Protein AF-A0A8N1S6A6-F1 (afdb_monomer_lite)

Organism: NCBI:txid144034

Structure (mmCIF, N/CA/C/O backbone):
data_AF-A0A8N1S6A6-F1
#
_entry.id   AF-A0A8N1S6A6-F1
#
loop_
_atom_site.group_PDB
_atom_site.id
_atom_site.type_symbol
_atom_site.label_atom_id
_atom_site.label_alt_id
_atom_site.label_comp_id
_atom_site.label_asym_id
_atom_site.label_entity_id
_atom_site.label_seq_id
_atom_site.pdbx_PDB_ins_code
_atom_site.Cartn_x
_atom_site.Cartn_y
_atom_site.Cartn_z
_atom_site.occupancy
_atom_site.B_iso_or_equiv
_atom_site.auth_seq_id
_atom_site.auth_comp_id
_atom_site.auth_asym_id
_atom_site.auth_atom_id
_atom_site.pdbx_PDB_model_num
ATOM 1 N N . MET A 1 1 ? 52.812 -64.805 -34.258 1.00 38.12 1 MET A N 1
ATOM 2 C CA . MET A 1 1 ? 54.182 -64.906 -33.714 1.00 38.12 1 MET A CA 1
ATOM 3 C C . MET A 1 1 ? 54.390 -63.683 -32.840 1.00 38.12 1 MET A C 1
ATOM 5 O O . MET A 1 1 ? 54.137 -62.600 -33.351 1.00 38.12 1 MET A O 1
ATOM 9 N N . GLN A 1 2 ? 54.804 -63.913 -31.588 1.00 38.38 2 GLN A N 1
ATOM 10 C CA . GLN A 1 2 ? 54.997 -62.985 -30.451 1.00 38.38 2 GLN A CA 1
ATOM 11 C C . GLN A 1 2 ? 53.692 -62.509 -29.768 1.00 38.38 2 GLN A C 1
ATOM 13 O O . GLN A 1 2 ? 52.876 -61.882 -30.432 1.00 38.38 2 GLN A O 1
ATOM 18 N N . GLU A 1 3 ? 53.304 -62.931 -28.544 1.00 35.25 3 GLU A N 1
ATOM 19 C CA . GLU A 1 3 ? 53.980 -62.963 -27.207 1.00 35.25 3 GLU A CA 1
ATOM 20 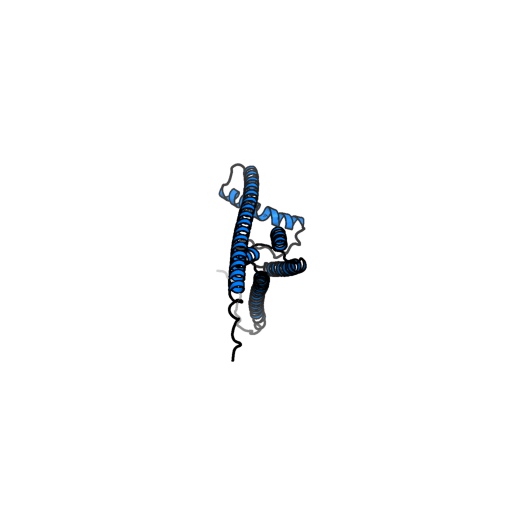C C . GLU A 1 3 ? 54.415 -61.553 -26.751 1.00 35.25 3 GLU A C 1
ATOM 22 O O . GLU A 1 3 ? 55.010 -60.848 -27.555 1.00 35.25 3 GLU A O 1
ATOM 27 N N . ILE A 1 4 ? 54.200 -61.024 -25.535 1.00 41.66 4 ILE A N 1
ATOM 28 C CA . ILE A 1 4 ? 53.821 -61.515 -24.190 1.00 41.66 4 ILE A CA 1
ATOM 29 C C . ILE A 1 4 ? 53.509 -60.263 -23.314 1.00 41.66 4 ILE A C 1
ATOM 31 O O . ILE A 1 4 ? 54.094 -59.207 -23.567 1.00 41.66 4 ILE A O 1
ATOM 35 N N . ASN A 1 5 ? 52.613 -60.396 -22.321 1.00 37.94 5 ASN A N 1
ATOM 36 C CA . ASN A 1 5 ? 52.621 -59.829 -20.943 1.00 37.94 5 ASN A CA 1
ATOM 37 C C . ASN A 1 5 ? 51.160 -59.811 -20.428 1.00 37.94 5 ASN A C 1
ATOM 39 O O . ASN A 1 5 ? 50.363 -59.012 -20.914 1.00 37.94 5 ASN A O 1
ATOM 43 N N . ASP A 1 6 ? 50.687 -60.811 -19.668 1.00 40.28 6 ASP A N 1
ATOM 44 C CA . ASP A 1 6 ? 50.863 -61.042 -18.206 1.00 40.28 6 ASP A CA 1
ATOM 45 C C . ASP A 1 6 ? 50.439 -59.801 -17.386 1.00 40.28 6 ASP A C 1
ATOM 47 O O . ASP A 1 6 ? 50.925 -58.707 -17.651 1.00 40.28 6 ASP A O 1
ATOM 51 N N . ILE A 1 7 ? 49.501 -59.829 -16.424 1.00 39.53 7 ILE A N 1
ATOM 52 C CA . ILE A 1 7 ? 49.442 -60.519 -15.108 1.00 39.53 7 ILE A CA 1
ATOM 53 C C . ILE A 1 7 ? 47.973 -60.311 -14.609 1.00 39.53 7 ILE A C 1
ATOM 55 O O . ILE A 1 7 ? 47.504 -59.178 -14.660 1.00 39.53 7 ILE A O 1
ATOM 59 N N . VAL A 1 8 ? 47.105 -61.317 -14.395 1.00 35.31 8 VAL A N 1
ATOM 60 C CA . VAL A 1 8 ? 46.957 -62.276 -13.264 1.00 35.31 8 VAL A CA 1
ATOM 61 C C . VAL A 1 8 ? 46.188 -61.727 -12.031 1.00 35.31 8 VAL A C 1
ATOM 63 O O . VAL A 1 8 ? 46.674 -60.823 -11.364 1.00 35.31 8 VAL A O 1
ATOM 66 N N . LEU A 1 9 ? 45.039 -62.393 -11.778 1.00 35.62 9 LEU A N 1
ATOM 67 C CA . LEU A 1 9 ? 44.282 -62.732 -10.539 1.00 35.62 9 LEU A CA 1
ATOM 68 C C . LEU A 1 9 ? 43.728 -61.603 -9.640 1.00 35.62 9 LEU A C 1
ATOM 70 O O . LEU A 1 9 ? 44.448 -60.694 -9.256 1.00 35.62 9 LEU A O 1
ATOM 74 N N . GLU A 1 10 ? 42.409 -61.512 -9.409 1.00 42.28 10 GLU A N 1
ATOM 75 C CA . GLU A 1 10 ? 41.558 -62.331 -8.503 1.00 42.28 10 GLU A CA 1
ATOM 76 C C . GLU A 1 10 ? 42.036 -62.324 -7.042 1.00 42.28 10 GLU A C 1
ATOM 78 O O . GLU A 1 10 ? 42.992 -63.014 -6.708 1.00 42.28 10 GLU A O 1
ATOM 83 N N . GLU A 1 11 ? 41.315 -61.604 -6.174 1.00 37.50 11 GLU A N 1
ATOM 84 C CA . GLU A 1 11 ? 41.061 -62.039 -4.796 1.00 37.50 11 GLU A CA 1
ATOM 85 C C . GLU A 1 11 ? 39.777 -61.386 -4.247 1.00 37.50 11 GLU A C 1
ATOM 87 O O . GLU A 1 11 ? 39.464 -60.226 -4.526 1.00 37.50 11 GLU A O 1
ATOM 92 N N . GLU A 1 12 ? 39.005 -62.222 -3.558 1.00 37.78 12 GLU A N 1
ATOM 93 C CA . GLU A 1 12 ? 37.651 -62.050 -3.031 1.00 37.78 12 GLU A CA 1
ATOM 94 C C . GLU A 1 12 ? 37.591 -61.245 -1.710 1.00 37.78 12 GLU A C 1
ATOM 96 O O . GLU A 1 12 ? 38.610 -60.791 -1.201 1.00 37.78 12 GLU A O 1
ATOM 101 N N . GLN A 1 13 ? 36.350 -61.066 -1.222 1.00 36.59 13 GLN A N 1
ATOM 102 C CA . GLN A 1 13 ? 35.832 -60.517 0.053 1.00 36.59 13 GLN A CA 1
ATOM 103 C C . GLN A 1 13 ? 36.808 -60.445 1.258 1.00 36.59 13 GLN A C 1
ATOM 105 O O . GLN A 1 13 ? 37.678 -61.284 1.418 1.00 36.59 13 GLN A O 1
ATOM 110 N N . GLU A 1 14 ? 36.694 -59.525 2.224 1.00 34.91 14 GLU A N 1
ATOM 111 C CA . GLU A 1 14 ? 35.557 -59.268 3.128 1.00 34.91 14 GLU A CA 1
ATOM 112 C C . GLU A 1 14 ? 36.011 -58.152 4.103 1.00 34.91 14 GLU A C 1
ATOM 114 O O . GLU A 1 14 ? 37.136 -58.225 4.584 1.00 34.91 14 GLU A O 1
ATOM 119 N N . ASP A 1 15 ? 35.191 -57.139 4.413 1.00 32.59 15 ASP A N 1
ATOM 120 C CA . ASP A 1 15 ? 35.062 -56.677 5.807 1.00 32.59 15 ASP A CA 1
ATOM 121 C C . ASP A 1 15 ? 33.855 -55.748 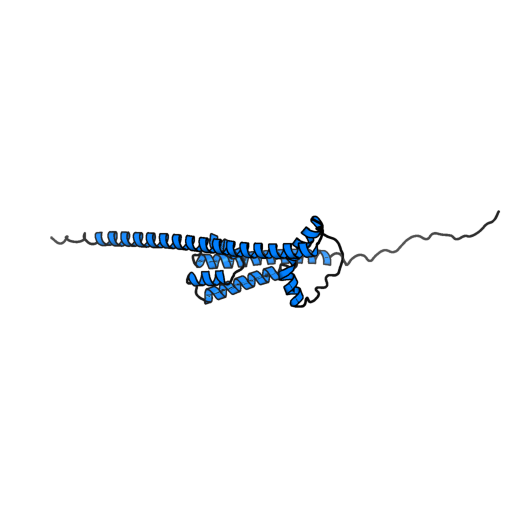6.001 1.00 32.59 15 ASP A C 1
ATOM 123 O O . ASP A 1 15 ? 33.568 -54.832 5.226 1.00 32.59 15 ASP A O 1
ATOM 127 N N . ILE A 1 16 ? 33.114 -56.085 7.047 1.00 40.97 16 ILE A N 1
ATOM 128 C CA . ILE A 1 16 ? 31.814 -55.580 7.480 1.00 40.97 16 ILE A CA 1
ATOM 129 C C . ILE A 1 16 ? 32.042 -54.559 8.610 1.00 40.97 16 ILE A C 1
ATOM 131 O O . ILE A 1 16 ? 33.020 -54.664 9.339 1.00 40.97 16 ILE A O 1
ATOM 135 N N . ASN A 1 17 ? 31.064 -53.664 8.806 1.00 36.91 17 ASN A N 1
ATOM 136 C CA . ASN A 1 17 ? 30.869 -52.731 9.931 1.00 36.91 17 ASN A CA 1
ATOM 137 C C . ASN A 1 17 ? 31.657 -51.414 9.930 1.00 36.91 17 ASN A C 1
ATOM 139 O O . ASN A 1 17 ? 32.819 -51.367 10.301 1.00 36.91 17 ASN A O 1
ATOM 143 N N . GLU A 1 18 ? 30.938 -50.323 9.638 1.00 36.56 18 GLU A N 1
ATOM 144 C CA . GLU A 1 18 ? 30.682 -49.206 10.572 1.00 36.56 18 GLU A CA 1
ATOM 145 C C . GLU A 1 18 ? 29.776 -48.176 9.858 1.00 36.56 18 GLU A C 1
ATOM 147 O O . GLU A 1 18 ? 30.214 -47.168 9.307 1.00 36.56 18 GLU A O 1
ATOM 152 N N . GLN A 1 19 ? 28.473 -48.468 9.803 1.00 41.41 19 GLN A N 1
ATOM 153 C CA . GLN A 1 19 ? 27.431 -47.514 9.409 1.00 41.41 19 GLN A CA 1
ATOM 154 C C . GLN A 1 19 ? 26.285 -47.603 10.412 1.00 41.41 19 GLN A C 1
ATOM 156 O O . GLN A 1 19 ? 25.274 -48.238 10.150 1.00 41.41 19 GLN A O 1
ATOM 161 N N . GLU A 1 20 ? 26.450 -46.970 11.565 1.00 40.59 20 GLU A N 1
ATOM 162 C CA . GLU A 1 20 ? 25.355 -46.681 12.492 1.00 40.59 20 GLU A CA 1
ATOM 163 C C . GLU A 1 20 ? 25.837 -45.572 13.431 1.00 40.59 20 GLU A C 1
ATOM 165 O O . GLU A 1 20 ? 26.442 -45.870 14.447 1.00 40.59 20 GLU A O 1
ATOM 170 N N . ASP A 1 21 ? 25.696 -44.300 13.015 1.00 42.03 21 ASP A N 1
ATOM 171 C CA . ASP A 1 21 ? 25.541 -43.150 13.941 1.00 42.03 21 ASP A CA 1
ATOM 172 C C . ASP A 1 21 ? 25.372 -41.778 13.240 1.00 42.03 21 ASP A C 1
ATOM 174 O O . ASP A 1 21 ? 25.934 -40.766 13.648 1.00 42.03 21 ASP A O 1
ATOM 178 N N . GLN A 1 22 ? 24.603 -41.686 12.144 1.00 40.59 22 GLN A N 1
ATOM 179 C CA . GLN A 1 22 ? 24.268 -40.368 11.548 1.00 40.59 22 GLN A CA 1
ATOM 180 C C . GLN A 1 22 ? 22.804 -40.206 11.107 1.00 40.59 22 GLN A C 1
ATOM 182 O O . GLN A 1 22 ? 22.464 -39.243 10.415 1.00 40.59 22 GLN A O 1
ATOM 187 N N . SER A 1 23 ? 21.910 -41.121 11.490 1.00 42.38 23 SER A N 1
ATOM 188 C CA . SER A 1 23 ? 20.499 -41.081 11.074 1.00 42.38 23 SER A CA 1
ATOM 189 C C . SER A 1 23 ? 19.520 -40.565 12.133 1.00 42.38 23 SER A C 1
ATOM 191 O O . SER A 1 23 ? 18.401 -40.219 11.762 1.00 42.38 23 SER A O 1
ATOM 193 N N . GLU A 1 24 ? 19.907 -40.435 13.407 1.00 43.00 24 GLU A N 1
ATOM 194 C CA . GLU A 1 24 ? 18.983 -39.956 14.455 1.00 43.00 24 GLU A CA 1
ATOM 195 C C . GLU A 1 24 ? 18.998 -38.429 14.679 1.00 43.00 24 GLU A C 1
ATOM 197 O O . GLU A 1 24 ? 17.984 -37.867 15.098 1.00 43.00 24 GLU A O 1
ATOM 202 N N . GLU A 1 25 ? 20.062 -37.705 14.307 1.00 41.78 25 GLU A N 1
ATOM 203 C CA . GLU A 1 25 ? 20.097 -36.236 14.467 1.00 41.78 25 GLU A CA 1
ATOM 204 C C . GLU A 1 25 ? 19.237 -35.483 13.435 1.00 41.78 25 GLU A C 1
ATOM 206 O O . GLU A 1 25 ? 18.663 -34.443 13.750 1.00 41.78 25 GLU A O 1
ATOM 211 N N . ARG A 1 26 ? 19.037 -36.022 12.222 1.00 43.66 26 ARG A N 1
ATOM 212 C CA . ARG A 1 26 ? 18.216 -35.349 11.190 1.00 43.66 26 ARG A CA 1
ATOM 213 C C . ARG A 1 26 ? 16.711 -35.385 11.466 1.00 43.66 26 ARG A C 1
ATOM 215 O O . ARG A 1 26 ? 15.993 -34.505 11.004 1.00 43.66 26 ARG A O 1
ATOM 222 N N . SER A 1 27 ? 16.221 -36.382 12.208 1.00 49.41 27 SER A N 1
ATOM 223 C CA . SER A 1 27 ? 14.783 -36.530 12.483 1.00 49.41 27 SER A CA 1
ATOM 224 C C . SER A 1 27 ? 14.297 -35.584 13.583 1.00 49.41 27 SER A C 1
ATOM 226 O O . SER A 1 27 ? 13.159 -35.120 13.547 1.00 49.41 27 SER A O 1
ATOM 228 N N . THR A 1 28 ? 15.155 -35.270 14.556 1.00 48.91 28 THR A N 1
ATOM 229 C CA . THR A 1 28 ? 14.787 -34.421 15.696 1.00 48.91 28 THR A CA 1
ATOM 230 C C . THR A 1 28 ? 14.837 -32.933 15.347 1.00 48.91 28 THR A C 1
ATOM 232 O O . THR A 1 28 ? 14.013 -32.165 15.839 1.00 48.91 28 THR A O 1
ATOM 235 N N . GLU A 1 29 ? 15.718 -32.503 14.439 1.00 52.75 29 GLU A N 1
ATOM 236 C CA . GLU A 1 29 ? 15.794 -31.107 13.980 1.00 52.75 29 GLU A CA 1
ATOM 237 C C . GLU A 1 29 ? 14.555 -30.664 13.189 1.00 52.75 29 GLU A C 1
ATOM 239 O O . GLU A 1 29 ? 14.057 -29.550 13.391 1.00 52.75 29 GLU A O 1
ATOM 244 N N . ASP A 1 30 ? 14.018 -31.536 12.333 1.00 50.34 30 ASP A N 1
ATOM 245 C CA . ASP A 1 30 ? 12.793 -31.270 11.574 1.00 50.34 30 ASP A CA 1
ATOM 246 C C . ASP A 1 30 ? 11.548 -31.271 12.478 1.00 50.34 30 ASP A C 1
ATOM 248 O O . ASP A 1 30 ? 10.656 -30.432 12.310 1.00 50.34 30 ASP A O 1
ATOM 252 N N . GLU A 1 31 ? 11.514 -32.128 13.502 1.00 52.06 31 GLU A N 1
ATOM 253 C CA . GLU A 1 31 ? 10.456 -32.146 14.516 1.00 52.06 31 GLU A CA 1
ATOM 254 C C . GLU A 1 31 ? 10.518 -30.906 15.431 1.00 52.06 31 GLU A C 1
ATOM 256 O O . GLU A 1 31 ? 9.501 -30.250 15.672 1.00 52.06 31 GLU A O 1
ATOM 261 N N . ILE A 1 32 ? 11.717 -30.473 15.840 1.00 55.84 32 ILE A N 1
ATOM 262 C CA . ILE A 1 32 ? 11.937 -29.211 16.568 1.00 55.84 32 ILE A CA 1
ATOM 263 C C . ILE A 1 32 ? 11.546 -28.007 15.699 1.00 55.84 32 ILE A C 1
ATOM 265 O O . ILE A 1 32 ? 10.942 -27.055 16.203 1.00 55.84 32 ILE A O 1
ATOM 269 N N . ARG A 1 33 ? 11.834 -28.032 14.390 1.00 58.44 33 ARG A N 1
ATOM 270 C CA . ARG A 1 33 ? 11.456 -26.972 13.439 1.00 58.44 33 ARG A CA 1
ATOM 271 C C . ARG A 1 33 ? 9.938 -26.907 13.237 1.00 58.44 33 ARG A C 1
ATOM 273 O O . ARG A 1 33 ? 9.385 -25.805 13.227 1.00 58.44 33 ARG A O 1
ATOM 280 N N . MET A 1 34 ? 9.257 -28.051 13.154 1.00 53.47 34 MET A N 1
ATOM 281 C CA . MET A 1 34 ? 7.788 -28.149 13.128 1.00 53.47 34 MET A CA 1
ATOM 282 C C . MET A 1 34 ? 7.161 -27.618 14.425 1.00 53.47 34 MET A C 1
ATOM 284 O O . MET A 1 34 ? 6.250 -26.790 14.374 1.00 53.47 34 MET A O 1
ATOM 288 N N . ILE A 1 35 ? 7.682 -28.013 15.592 1.00 54.41 35 ILE A N 1
ATOM 289 C CA . ILE A 1 35 ? 7.191 -27.564 16.906 1.00 54.41 35 ILE A CA 1
ATOM 290 C C . ILE A 1 35 ? 7.443 -26.066 17.107 1.00 54.41 35 ILE A C 1
ATOM 292 O O . ILE A 1 35 ? 6.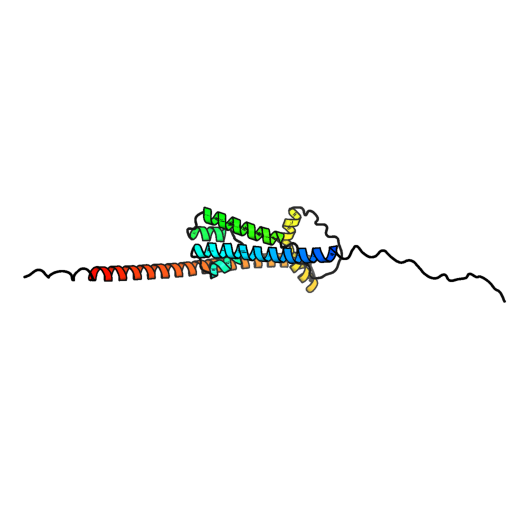583 -25.365 17.642 1.00 54.41 35 ILE A O 1
ATOM 296 N N . LYS A 1 36 ? 8.594 -25.543 16.668 1.00 56.88 36 LYS A N 1
ATOM 297 C CA . LYS A 1 36 ? 8.918 -24.112 16.752 1.00 56.88 36 LYS A CA 1
ATOM 298 C C . LYS A 1 36 ? 7.984 -23.284 15.872 1.00 56.88 36 LYS A C 1
ATOM 300 O O . LYS A 1 36 ? 7.426 -22.309 16.362 1.00 56.88 36 LYS A O 1
ATOM 305 N N . LYS A 1 37 ? 7.725 -23.729 14.639 1.00 56.28 37 LYS A N 1
ATOM 306 C CA . LYS A 1 37 ? 6.773 -23.085 13.721 1.00 56.28 37 LYS A CA 1
ATOM 307 C C . LYS A 1 37 ? 5.338 -23.112 14.263 1.00 56.28 37 LYS A C 1
ATOM 309 O O . LYS A 1 37 ? 4.657 -22.095 14.212 1.00 56.28 37 LYS A O 1
ATOM 314 N N . ALA A 1 38 ? 4.909 -24.231 14.852 1.00 52.06 38 ALA A N 1
ATOM 315 C CA . ALA A 1 38 ? 3.591 -24.360 15.480 1.00 52.06 38 ALA A CA 1
ATOM 316 C C . ALA A 1 38 ? 3.451 -23.553 16.788 1.00 52.06 38 ALA A C 1
ATOM 318 O O . ALA A 1 38 ? 2.357 -23.115 17.138 1.00 52.06 38 ALA A O 1
ATOM 319 N N . LYS A 1 39 ? 4.547 -23.346 17.531 1.00 56.44 39 LYS A N 1
ATOM 320 C CA . LYS A 1 39 ? 4.578 -22.451 18.701 1.00 56.44 39 LYS A CA 1
ATOM 321 C C . LYS A 1 39 ? 4.592 -20.975 18.309 1.00 56.44 39 LYS A C 1
ATOM 323 O O . LYS A 1 39 ? 4.114 -20.159 19.085 1.00 56.44 39 LYS A O 1
ATOM 328 N N . GLU A 1 40 ? 5.151 -20.628 17.155 1.00 53.91 40 GLU A N 1
ATOM 329 C CA . GLU A 1 40 ? 5.241 -19.248 16.669 1.00 53.91 40 GLU A CA 1
ATOM 330 C C . GLU A 1 40 ? 3.924 -18.792 16.024 1.00 53.91 40 GLU A C 1
ATOM 332 O O . GLU A 1 40 ? 3.455 -17.704 16.340 1.00 53.91 40 GLU A O 1
ATOM 337 N N . SER A 1 41 ? 3.244 -19.663 15.266 1.00 54.97 41 SER A N 1
ATOM 338 C CA . SER A 1 41 ? 1.897 -19.376 14.743 1.00 54.97 41 SER A CA 1
ATOM 339 C C . SER A 1 41 ? 0.858 -19.193 15.853 1.00 54.97 41 SER A C 1
ATOM 341 O O . SER A 1 41 ? 0.019 -18.307 15.765 1.00 54.97 41 SER A O 1
ATOM 343 N N . LYS A 1 42 ? 0.957 -19.972 16.941 1.00 59.94 42 LYS A N 1
ATOM 344 C CA . LYS A 1 42 ? 0.090 -19.807 18.120 1.00 59.94 42 LYS A CA 1
ATOM 345 C C . LYS A 1 42 ? 0.306 -18.479 18.848 1.00 59.94 42 LYS A C 1
ATOM 347 O O . LYS A 1 42 ? -0.624 -17.974 19.457 1.00 59.94 42 LYS A O 1
ATOM 352 N N . LYS A 1 43 ? 1.524 -17.929 18.814 1.00 61.22 43 LYS A N 1
ATOM 353 C CA . LYS A 1 43 ? 1.845 -16.659 19.484 1.00 61.22 43 LYS A CA 1
ATOM 354 C C . LYS A 1 43 ? 1.362 -15.444 18.700 1.00 61.22 43 LYS A C 1
ATOM 356 O O . LYS A 1 43 ? 0.982 -14.461 19.324 1.00 61.22 43 LYS A O 1
ATOM 361 N N . ASP A 1 44 ? 1.388 -15.508 17.371 1.00 66.38 44 ASP A N 1
ATOM 362 C CA . ASP A 1 44 ? 0.844 -14.450 16.511 1.00 66.38 44 ASP A CA 1
ATOM 363 C C . ASP A 1 44 ? -0.685 -14.359 16.673 1.00 66.38 44 ASP A C 1
ATOM 365 O O . ASP A 1 44 ? -1.206 -13.278 16.938 1.00 66.38 44 ASP A O 1
ATOM 369 N N . GLU A 1 45 ? -1.383 -15.505 16.683 1.00 74.31 45 GLU A N 1
ATOM 370 C CA . GLU A 1 45 ? -2.820 -15.568 17.008 1.00 74.31 45 GLU A CA 1
ATOM 371 C C . GLU A 1 45 ? -3.130 -15.065 18.426 1.00 74.31 45 GLU A C 1
ATOM 373 O O . GLU A 1 45 ? -4.067 -14.294 18.603 1.00 74.31 45 GLU A O 1
ATOM 378 N N . GLU A 1 46 ? -2.327 -15.427 19.433 1.00 78.06 46 GLU A N 1
ATOM 379 C CA . GLU A 1 46 ? -2.543 -14.983 20.819 1.00 78.06 46 GLU A CA 1
ATOM 380 C C . GLU A 1 46 ? -2.385 -13.458 20.979 1.00 78.06 46 GLU A C 1
ATOM 382 O O . GLU A 1 46 ? -3.076 -12.832 21.786 1.00 78.06 46 GLU A O 1
ATOM 387 N N . ILE A 1 47 ? -1.468 -12.836 20.233 1.00 77.62 47 ILE A N 1
ATOM 388 C CA . ILE A 1 47 ? -1.268 -11.380 20.274 1.00 77.62 47 ILE A CA 1
ATOM 389 C C . ILE A 1 47 ? -2.372 -10.665 19.509 1.00 77.62 47 ILE A C 1
ATOM 391 O O . ILE A 1 47 ? -2.873 -9.650 19.994 1.00 77.62 47 ILE A O 1
ATOM 395 N N . ASP A 1 48 ? -2.798 -11.207 18.371 1.00 82.56 48 ASP A N 1
ATOM 396 C CA . ASP A 1 48 ? -3.941 -10.671 17.641 1.00 82.56 48 ASP A CA 1
ATOM 397 C C . ASP A 1 48 ? -5.221 -10.770 18.473 1.00 82.56 48 ASP A C 1
ATOM 399 O O . ASP A 1 48 ? -5.935 -9.778 18.582 1.00 82.56 48 ASP A O 1
ATOM 403 N N . GLU A 1 49 ? -5.468 -11.877 19.174 1.00 85.25 49 GLU A N 1
ATOM 404 C CA . GLU A 1 49 ? -6.584 -11.996 20.122 1.00 85.25 49 GLU A CA 1
ATOM 405 C C . GLU A 1 49 ? -6.496 -10.978 21.268 1.00 85.25 49 GLU A C 1
ATOM 407 O O . GLU A 1 49 ? -7.504 -10.361 21.625 1.00 85.25 49 GLU A O 1
ATOM 412 N N . LYS A 1 50 ? -5.304 -10.733 21.828 1.00 83.75 50 LYS A N 1
ATOM 413 C CA . LYS A 1 50 ? -5.098 -9.701 22.865 1.00 83.75 50 LYS A CA 1
ATOM 414 C C . LYS A 1 50 ? -5.383 -8.294 22.343 1.00 83.75 50 LYS A C 1
ATOM 416 O O . LYS A 1 50 ? -5.995 -7.492 23.043 1.00 83.75 50 LYS A O 1
ATOM 421 N N . ILE A 1 51 ? -4.983 -7.997 21.110 1.00 83.69 51 ILE A N 1
ATOM 422 C CA . ILE A 1 51 ? -5.275 -6.715 20.462 1.00 83.69 51 ILE A CA 1
ATOM 423 C C . ILE A 1 51 ? -6.781 -6.594 20.181 1.00 83.69 51 ILE A C 1
ATOM 425 O O . ILE A 1 51 ? -7.377 -5.571 20.512 1.00 83.69 51 ILE A O 1
ATOM 429 N N . VAL A 1 52 ? -7.422 -7.633 19.630 1.00 85.81 52 VAL A N 1
ATOM 430 C CA . VAL A 1 52 ? -8.874 -7.658 19.366 1.00 85.81 52 VAL A CA 1
ATOM 431 C C . VAL A 1 52 ? -9.665 -7.423 20.648 1.00 85.81 52 VAL A C 1
ATOM 433 O O . VAL A 1 52 ? -10.543 -6.563 20.674 1.00 85.81 52 VAL A O 1
ATOM 436 N N . THR A 1 53 ? -9.360 -8.173 21.708 1.00 84.00 53 THR A N 1
ATOM 437 C CA . THR A 1 53 ? -10.080 -8.094 22.988 1.00 84.00 53 THR A CA 1
ATOM 438 C C . THR A 1 53 ? -9.930 -6.722 23.631 1.00 84.00 53 THR A C 1
ATOM 440 O O . THR A 1 53 ? -10.935 -6.129 24.019 1.00 84.00 53 THR A O 1
ATOM 443 N N . PHE A 1 54 ? -8.714 -6.168 23.650 1.00 83.00 54 PHE A N 1
ATOM 444 C CA . PHE A 1 54 ? -8.461 -4.823 24.163 1.00 83.00 54 PHE A CA 1
ATOM 445 C C . PHE A 1 54 ? -9.238 -3.750 23.392 1.00 83.00 54 PHE A C 1
ATOM 447 O O . PHE A 1 54 ? -9.851 -2.869 23.991 1.00 83.00 54 PHE A O 1
ATOM 454 N N . LEU A 1 55 ? -9.255 -3.817 22.060 1.00 83.06 55 LEU A N 1
ATOM 455 C CA . LEU A 1 55 ? -9.959 -2.832 21.237 1.00 83.06 55 LEU A CA 1
ATOM 456 C C . LEU A 1 55 ? -11.486 -2.967 21.343 1.00 83.06 55 LEU A C 1
ATOM 458 O O . LEU A 1 55 ? -12.191 -1.956 21.347 1.00 83.06 55 LEU A O 1
ATOM 462 N N . HIS A 1 56 ? -11.996 -4.191 21.488 1.00 82.75 56 HIS A N 1
ATOM 463 C CA . HIS A 1 56 ? -13.416 -4.449 21.721 1.00 82.75 56 HIS A CA 1
ATOM 464 C C . HIS A 1 56 ? -13.869 -3.930 23.095 1.00 82.75 56 HIS A C 1
ATOM 466 O O . HIS A 1 56 ? -14.931 -3.323 23.208 1.00 82.75 56 HIS A O 1
ATOM 472 N N . GLU A 1 57 ? -13.050 -4.093 24.139 1.00 83.50 57 GLU A N 1
ATOM 473 C CA . GLU A 1 57 ? -13.313 -3.536 25.477 1.00 83.50 57 GLU A CA 1
ATOM 474 C C . GLU A 1 57 ? -13.399 -2.000 25.461 1.00 83.50 57 GLU A C 1
ATOM 476 O O . GLU A 1 57 ? -14.109 -1.395 26.263 1.00 83.50 57 GLU A O 1
ATOM 481 N N . LYS A 1 58 ? -12.726 -1.356 24.502 1.00 79.25 58 LYS A N 1
ATOM 482 C CA . LYS A 1 58 ? -12.785 0.096 24.281 1.00 79.25 58 LYS A CA 1
ATOM 483 C C . LYS A 1 58 ? -13.933 0.545 23.374 1.00 79.25 58 LYS A C 1
ATOM 485 O O . LYS A 1 58 ? -14.025 1.731 23.072 1.00 79.25 58 LYS A O 1
ATOM 490 N N . GLY A 1 59 ? -14.823 -0.367 22.980 1.00 74.94 59 GLY A N 1
ATOM 491 C CA . GLY A 1 59 ? -16.031 -0.050 22.216 1.00 74.94 59 GLY A CA 1
ATOM 492 C C . GLY A 1 59 ? -15.788 0.211 20.729 1.00 74.94 59 GLY A C 1
ATOM 493 O O . GLY A 1 59 ? -16.629 0.826 20.078 1.00 74.94 59 GLY A O 1
ATOM 494 N N . LEU A 1 60 ? -14.652 -0.234 20.183 1.00 82.44 60 LEU A N 1
ATOM 495 C CA . LEU A 1 60 ? -14.351 -0.096 18.758 1.00 82.44 60 LEU A CA 1
ATOM 496 C C . LEU A 1 60 ? -15.118 -1.135 17.936 1.00 82.44 60 LEU A C 1
ATOM 498 O O . LEU A 1 60 ? -15.308 -2.276 18.359 1.00 82.44 60 LEU A O 1
ATOM 502 N N . SER A 1 61 ? -15.532 -0.749 16.729 1.00 81.62 61 SER A N 1
ATOM 503 C CA . SER A 1 61 ? -16.262 -1.645 15.832 1.00 81.62 61 SER A CA 1
ATOM 504 C C . SER A 1 61 ? -15.378 -2.792 15.325 1.00 81.62 61 SER A C 1
ATOM 506 O O . SER A 1 61 ? -14.194 -2.613 15.030 1.00 81.62 61 SER A O 1
ATOM 508 N N . GLU A 1 62 ? -15.956 -3.984 15.138 1.00 82.31 62 GLU A N 1
ATOM 509 C CA . GLU A 1 62 ? -15.214 -5.149 14.627 1.00 82.31 62 GLU A CA 1
ATOM 510 C C . GLU A 1 62 ? -14.533 -4.889 13.276 1.00 82.31 62 GLU A C 1
ATOM 512 O O . GLU A 1 62 ? -13.480 -5.454 12.980 1.00 82.31 62 GLU A O 1
ATOM 517 N N . ASN A 1 63 ? -15.138 -4.047 12.437 1.00 78.75 63 ASN A N 1
ATOM 518 C CA . ASN A 1 63 ? -14.603 -3.710 11.122 1.00 78.75 63 ASN A CA 1
ATOM 519 C C . ASN A 1 63 ? -13.320 -2.890 11.245 1.00 78.75 63 ASN A C 1
ATOM 521 O O . ASN A 1 63 ? -12.357 -3.155 10.527 1.00 78.75 63 ASN A O 1
ATOM 525 N N . LEU A 1 64 ? -13.297 -1.942 12.182 1.00 78.38 64 LEU A N 1
ATOM 526 C CA . LEU A 1 64 ? -12.129 -1.128 12.478 1.00 78.38 64 LEU A CA 1
ATOM 527 C C . LEU A 1 64 ? -11.013 -1.960 13.122 1.00 78.38 64 LEU A C 1
ATOM 529 O O . LEU A 1 64 ? -9.843 -1.809 12.786 1.00 78.38 64 LEU A O 1
ATOM 533 N N . ILE A 1 65 ? -11.363 -2.897 14.002 1.00 82.19 65 ILE A N 1
ATOM 534 C CA . ILE A 1 65 ? -10.392 -3.823 14.598 1.00 82.19 65 ILE A CA 1
ATOM 535 C C . ILE A 1 65 ? -9.744 -4.686 13.506 1.00 82.19 65 ILE A C 1
ATOM 537 O O . ILE A 1 65 ? -8.520 -4.785 13.429 1.00 82.19 65 ILE A O 1
ATOM 541 N N . LYS A 1 66 ? -10.551 -5.250 12.598 1.00 83.25 66 LYS A N 1
ATOM 542 C CA . LYS A 1 66 ? -10.060 -6.045 11.459 1.00 83.25 66 LYS A CA 1
ATOM 543 C C . LYS A 1 66 ? -9.162 -5.224 10.528 1.00 83.25 66 LYS A C 1
ATOM 545 O O . LYS A 1 66 ? -8.170 -5.753 10.026 1.00 83.25 66 LYS A O 1
ATOM 550 N N . THR A 1 67 ? -9.473 -3.949 10.284 1.00 79.94 67 THR A N 1
ATOM 551 C CA . THR A 1 67 ? -8.621 -3.079 9.454 1.00 79.94 67 THR A CA 1
ATOM 552 C C . THR A 1 67 ? -7.338 -2.671 10.169 1.00 79.94 67 THR A C 1
ATOM 554 O O . THR A 1 67 ? -6.288 -2.664 9.528 1.00 79.94 67 THR A O 1
ATOM 557 N N . LEU A 1 68 ? -7.385 -2.401 11.475 1.00 81.62 68 LEU A N 1
ATOM 558 C CA . LEU A 1 68 ? -6.208 -2.091 12.290 1.00 81.62 68 LEU A CA 1
ATOM 559 C C . LEU A 1 68 ? -5.250 -3.275 12.384 1.00 81.62 68 LEU A C 1
ATOM 561 O O . LEU A 1 68 ? -4.052 -3.075 12.280 1.00 81.62 68 LEU A O 1
ATOM 565 N N . ILE A 1 69 ? -5.745 -4.504 12.530 1.00 81.19 69 ILE A N 1
ATOM 566 C CA . ILE A 1 69 ? -4.892 -5.704 12.614 1.00 81.19 69 ILE A CA 1
ATOM 567 C C . ILE A 1 69 ? -4.230 -6.027 11.273 1.00 81.19 69 ILE A C 1
ATOM 569 O O . ILE A 1 69 ? -3.098 -6.516 11.241 1.00 81.19 69 ILE A O 1
ATOM 573 N N . LYS A 1 70 ? -4.933 -5.751 10.168 1.00 82.50 70 LYS A N 1
ATOM 574 C CA . LYS A 1 70 ? -4.445 -5.975 8.801 1.00 82.50 70 LYS A CA 1
ATOM 575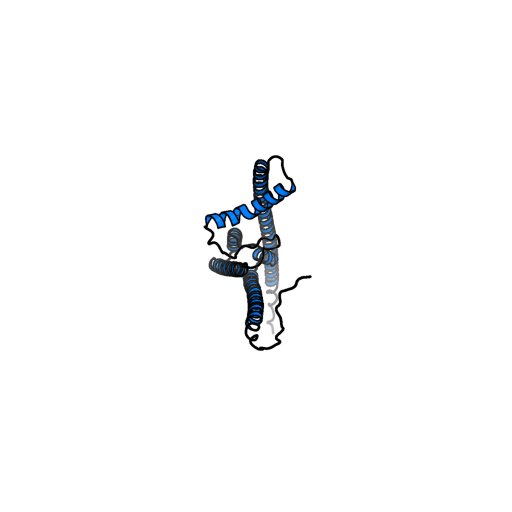 C C . LYS A 1 70 ? -3.426 -4.926 8.349 1.00 82.50 70 LYS A C 1
ATOM 577 O O . LYS A 1 70 ? -2.600 -5.220 7.486 1.00 82.50 70 LYS A O 1
ATOM 582 N N . ASN A 1 71 ? -3.520 -3.708 8.873 1.00 76.06 71 ASN A N 1
ATOM 583 C CA . ASN A 1 71 ? -2.616 -2.612 8.550 1.00 76.06 71 ASN A CA 1
ATOM 584 C C . ASN A 1 71 ? -1.547 -2.460 9.643 1.00 76.06 71 ASN A C 1
ATOM 586 O O . ASN A 1 71 ? -1.772 -2.790 10.800 1.00 76.06 71 ASN A O 1
ATOM 590 N N . ASP A 1 72 ? -0.376 -1.924 9.303 1.00 76.12 72 ASP A N 1
ATOM 591 C CA . ASP A 1 72 ? 0.597 -1.561 10.335 1.00 76.12 72 ASP A CA 1
ATOM 592 C C . ASP A 1 72 ? 0.026 -0.435 11.222 1.00 76.12 72 ASP A C 1
ATOM 594 O O . ASP A 1 72 ? -0.686 0.458 10.740 1.00 76.12 72 ASP A O 1
ATOM 598 N N . LEU A 1 73 ? 0.334 -0.454 12.524 1.00 79.50 73 LEU A N 1
ATOM 599 C CA . LEU A 1 73 ? -0.024 0.638 13.431 1.00 79.50 73 LEU A CA 1
ATOM 600 C C . LEU A 1 73 ? 0.774 1.887 13.023 1.00 79.50 73 LEU A C 1
ATOM 602 O O . LEU A 1 73 ? 1.987 1.950 13.207 1.00 79.50 73 LEU A O 1
ATOM 606 N N . THR A 1 74 ? 0.098 2.859 12.412 1.00 80.06 74 THR A N 1
ATOM 607 C CA . THR A 1 74 ? 0.699 4.110 11.943 1.00 80.06 74 THR A CA 1
ATOM 608 C C . THR A 1 74 ? 0.435 5.235 12.936 1.00 80.06 74 THR A C 1
ATOM 610 O O . THR A 1 74 ? -0.519 5.182 13.715 1.00 80.06 74 THR A O 1
ATOM 613 N N . ASP A 1 75 ? 1.228 6.303 12.855 1.00 79.25 75 ASP A N 1
ATOM 614 C CA . ASP A 1 75 ? 1.033 7.514 13.662 1.00 79.25 75 ASP A CA 1
ATOM 615 C C . ASP A 1 75 ? -0.364 8.132 13.468 1.00 79.25 75 ASP A C 1
ATOM 617 O O . ASP A 1 75 ? -0.915 8.755 14.376 1.00 79.25 75 ASP A O 1
ATOM 621 N N . GLU A 1 76 ? -0.981 7.927 12.300 1.00 79.12 76 GLU A N 1
ATOM 622 C CA . GLU A 1 76 ? -2.352 8.365 12.036 1.00 79.12 76 GLU A CA 1
ATOM 623 C C . GLU A 1 76 ? -3.385 7.521 12.791 1.00 79.12 76 GLU A C 1
ATOM 625 O O . GLU A 1 76 ? -4.333 8.088 13.334 1.00 79.12 76 GLU A O 1
ATOM 630 N N . HIS A 1 77 ? -3.174 6.203 12.903 1.00 82.00 77 HIS A N 1
ATOM 631 C CA . HIS A 1 77 ? -4.001 5.330 13.744 1.00 82.00 77 HIS A CA 1
ATOM 632 C C . HIS A 1 77 ? -3.879 5.721 15.222 1.00 82.00 77 HIS A C 1
ATOM 634 O O . HIS A 1 77 ? -4.883 5.802 15.919 1.00 82.00 77 HIS A O 1
ATOM 640 N N . ILE A 1 78 ? -2.674 6.053 15.693 1.00 81.50 78 ILE A N 1
ATOM 641 C CA . ILE A 1 78 ? -2.450 6.536 17.065 1.00 81.50 78 ILE A CA 1
ATOM 642 C C . ILE A 1 78 ? -3.179 7.864 17.305 1.00 81.50 78 ILE A C 1
ATOM 644 O O . ILE A 1 78 ? -3.866 8.028 18.313 1.00 81.50 78 ILE A O 1
ATOM 648 N N . ARG A 1 79 ? -3.092 8.804 16.355 1.00 83.31 79 ARG A N 1
ATOM 649 C CA . ARG A 1 79 ? -3.823 10.079 16.424 1.00 83.31 79 ARG A CA 1
ATOM 650 C C . ARG A 1 79 ? -5.339 9.870 16.428 1.00 83.31 79 ARG A C 1
ATOM 652 O O . ARG A 1 79 ? -6.041 10.586 17.136 1.00 83.31 79 ARG A O 1
ATOM 659 N N . PHE A 1 80 ? -5.833 8.902 15.660 1.00 80.50 80 PHE A N 1
ATOM 660 C CA . PHE A 1 80 ? -7.243 8.522 15.627 1.00 80.50 80 PHE A CA 1
ATOM 661 C C . PHE A 1 80 ? -7.702 7.936 16.967 1.00 80.50 80 PHE A C 1
ATOM 663 O O . PHE A 1 80 ? -8.679 8.412 17.537 1.00 80.50 80 PHE A O 1
ATOM 670 N N . LEU A 1 81 ? -6.944 6.993 17.527 1.00 82.75 81 LEU A N 1
ATOM 671 C CA . LEU A 1 81 ? -7.215 6.407 18.842 1.00 82.75 81 LEU A CA 1
ATOM 672 C C . LEU A 1 81 ? -7.223 7.476 19.949 1.00 82.75 81 LEU A C 1
ATOM 674 O O . LEU A 1 81 ? -8.122 7.492 20.787 1.00 82.75 81 LEU A O 1
ATOM 678 N N . LYS A 1 82 ? -6.298 8.441 19.898 1.00 83.88 82 LYS A N 1
ATOM 679 C CA . LYS A 1 82 ? -6.288 9.599 20.808 1.00 83.88 82 LYS A CA 1
ATOM 680 C C . LYS A 1 82 ? -7.528 10.488 20.644 1.00 83.88 82 LYS A C 1
ATOM 682 O O . LYS A 1 82 ? -8.043 11.015 21.625 1.00 83.88 82 LYS A O 1
ATOM 687 N N . GLY A 1 83 ? -8.039 10.623 19.419 1.00 76.69 83 GLY A N 1
ATOM 688 C CA . GLY A 1 83 ? -9.297 11.317 19.121 1.00 76.69 83 GLY A CA 1
ATOM 689 C C . GLY A 1 83 ? -10.543 10.604 19.661 1.00 76.69 83 GLY A C 1
ATOM 690 O O . GLY A 1 83 ? -11.525 11.268 19.977 1.00 76.69 83 GLY A O 1
ATOM 691 N N . LEU A 1 84 ? -10.478 9.282 19.840 1.00 75.94 84 LEU A N 1
ATOM 692 C CA . LEU A 1 84 ? -11.517 8.464 20.480 1.00 75.94 84 LEU A CA 1
ATOM 693 C C . LEU A 1 84 ? -11.420 8.446 22.015 1.00 75.94 84 LEU A C 1
ATOM 695 O O . LEU A 1 84 ? -12.039 7.612 22.670 1.00 75.94 84 LEU A O 1
ATOM 699 N N . ASN A 1 85 ? -10.659 9.378 22.597 1.00 77.62 85 ASN A N 1
ATOM 700 C CA . ASN A 1 85 ? -10.505 9.548 24.041 1.00 77.62 85 ASN A CA 1
ATOM 701 C C . ASN A 1 85 ? -9.848 8.345 24.750 1.00 77.62 85 ASN A C 1
ATOM 703 O O . ASN A 1 85 ? -10.069 8.106 25.940 1.00 77.62 85 ASN A O 1
ATOM 707 N N . LEU A 1 86 ? -9.020 7.579 24.032 1.00 81.00 86 LEU A N 1
ATOM 708 C CA . LEU A 1 86 ? -8.154 6.577 24.647 1.00 81.00 86 LEU A CA 1
ATOM 709 C C . LEU A 1 86 ? -7.049 7.277 25.443 1.00 81.00 86 LEU A C 1
ATOM 711 O O . LEU A 1 86 ? -6.342 8.130 24.913 1.00 81.00 86 LEU A O 1
ATOM 715 N N . ASN A 1 87 ? -6.913 6.902 26.719 1.00 82.62 87 ASN A N 1
ATOM 716 C CA . ASN A 1 87 ? -5.839 7.393 27.585 1.00 82.62 87 ASN A CA 1
ATOM 717 C C . ASN A 1 87 ? -4.454 7.112 26.973 1.00 82.62 87 ASN A C 1
ATOM 719 O O . ASN A 1 87 ? -4.264 6.068 26.346 1.00 82.62 87 ASN A O 1
ATOM 723 N N . ASP A 1 88 ? -3.488 7.996 27.214 1.00 83.12 88 ASP A N 1
ATOM 724 C CA . ASP A 1 88 ? -2.123 7.853 26.695 1.00 83.12 88 ASP A CA 1
ATOM 725 C C . ASP A 1 88 ? -1.485 6.525 27.168 1.00 83.12 88 ASP A C 1
ATOM 727 O O . ASP A 1 88 ? -0.901 5.816 26.354 1.00 83.12 88 ASP A O 1
ATOM 731 N N . ASP A 1 89 ? -1.759 6.078 28.402 1.00 81.88 89 ASP A N 1
ATOM 732 C CA . ASP A 1 89 ? -1.292 4.772 28.913 1.00 81.88 89 ASP A CA 1
ATOM 733 C C . ASP A 1 89 ? -1.836 3.573 28.106 1.00 81.88 89 ASP A C 1
ATOM 735 O O . ASP A 1 89 ? -1.160 2.561 27.912 1.00 81.88 89 ASP A O 1
ATOM 739 N N . ASN A 1 90 ? -3.078 3.677 27.619 1.00 83.31 90 ASN A N 1
ATOM 740 C CA . ASN A 1 90 ? -3.704 2.636 26.800 1.00 83.31 90 ASN A CA 1
ATOM 741 C C . ASN A 1 90 ? -3.081 2.594 25.403 1.00 83.31 90 ASN A C 1
ATOM 743 O O . ASN A 1 90 ? -2.946 1.522 24.817 1.00 83.31 90 ASN A O 1
ATOM 747 N N . ILE A 1 91 ? -2.724 3.761 24.866 1.00 83.75 91 ILE A N 1
ATOM 748 C CA . ILE A 1 91 ? -2.061 3.896 23.570 1.00 83.75 91 ILE A CA 1
ATOM 749 C C . ILE A 1 91 ? -0.642 3.327 23.650 1.00 83.75 91 ILE A C 1
ATOM 751 O O . ILE A 1 91 ? -0.236 2.605 22.740 1.00 83.75 91 ILE A O 1
ATOM 755 N N . ASP A 1 92 ? 0.079 3.582 24.741 1.00 84.88 92 ASP A N 1
ATOM 756 C CA . ASP A 1 92 ? 1.421 3.040 24.971 1.00 84.88 92 ASP A CA 1
ATOM 757 C C . ASP A 1 92 ? 1.396 1.510 25.099 1.00 84.88 92 ASP A C 1
ATOM 759 O O . ASP A 1 92 ? 2.146 0.819 24.407 1.00 84.88 92 ASP A O 1
ATOM 763 N N . TYR A 1 93 ? 0.457 0.961 25.880 1.00 85.88 93 TYR A N 1
ATOM 764 C CA . TYR A 1 93 ? 0.253 -0.491 25.972 1.00 85.88 93 TYR A CA 1
ATOM 765 C C . TYR A 1 93 ? -0.031 -1.123 24.602 1.00 85.88 93 TYR A C 1
ATOM 767 O O . TYR A 1 93 ? 0.528 -2.162 24.241 1.00 85.88 93 TYR A O 1
ATOM 775 N N . LEU A 1 94 ? -0.872 -0.465 23.806 1.00 84.88 94 LEU A N 1
ATOM 776 C CA . LEU A 1 94 ? -1.223 -0.918 22.469 1.00 84.88 94 LEU A CA 1
ATOM 777 C C . LEU A 1 94 ? -0.025 -0.872 21.510 1.00 84.88 94 LEU A C 1
ATOM 779 O O . LEU A 1 94 ? 0.189 -1.809 20.738 1.00 84.88 94 LEU A O 1
ATOM 783 N N . GLN A 1 95 ? 0.785 0.187 21.573 1.00 83.88 95 GLN A N 1
ATOM 784 C CA . GLN A 1 95 ? 2.028 0.273 20.810 1.00 83.88 95 GLN A CA 1
ATOM 785 C C . GLN A 1 95 ? 2.986 -0.856 21.172 1.00 83.88 95 GLN A C 1
ATOM 787 O O . GLN A 1 95 ? 3.621 -1.415 20.280 1.00 83.88 95 GLN A O 1
ATOM 792 N N . ASP A 1 96 ? 3.096 -1.210 22.448 1.00 84.38 96 ASP A N 1
ATOM 793 C CA . ASP A 1 96 ? 3.988 -2.277 22.892 1.00 84.38 96 ASP A CA 1
ATOM 794 C C . ASP A 1 96 ? 3.503 -3.660 22.435 1.00 84.38 96 ASP A C 1
ATOM 796 O O . ASP A 1 96 ? 4.313 -4.468 21.964 1.00 84.38 96 ASP A O 1
ATOM 800 N N . LEU A 1 97 ? 2.188 -3.910 22.436 1.00 83.69 97 LEU A N 1
ATOM 801 C CA . LEU A 1 97 ? 1.604 -5.107 21.816 1.00 83.69 97 LEU A CA 1
ATOM 802 C C . LEU A 1 97 ? 1.922 -5.186 20.314 1.00 83.69 97 LEU A C 1
ATOM 804 O O . LEU A 1 97 ? 2.354 -6.233 19.825 1.00 83.69 97 LEU A O 1
ATOM 808 N N . TRP A 1 98 ? 1.789 -4.079 19.579 1.00 84.62 98 TRP A N 1
ATOM 809 C CA . TRP A 1 98 ? 2.095 -4.043 18.143 1.00 84.62 98 TRP A CA 1
ATOM 810 C C . TRP A 1 98 ? 3.590 -4.145 17.834 1.00 84.62 98 TRP A C 1
ATOM 812 O O . TRP A 1 98 ? 3.971 -4.805 16.866 1.00 84.62 98 TRP A O 1
ATOM 822 N N . LYS A 1 99 ? 4.462 -3.547 18.653 1.00 83.25 99 LYS A N 1
ATOM 823 C CA . LYS A 1 99 ? 5.919 -3.744 18.552 1.00 83.25 99 LYS A CA 1
ATOM 824 C C . LYS A 1 99 ? 6.266 -5.215 18.745 1.00 83.25 99 LYS A C 1
ATOM 826 O O . LYS A 1 99 ? 7.024 -5.756 17.945 1.00 83.25 99 LYS A O 1
ATOM 831 N N . THR A 1 100 ? 5.646 -5.870 19.727 1.00 81.50 100 THR A N 1
ATOM 832 C CA . THR A 1 100 ? 5.818 -7.307 19.981 1.00 81.50 100 THR A CA 1
ATOM 833 C C . THR A 1 100 ? 5.351 -8.142 18.782 1.00 81.50 100 THR A C 1
ATOM 835 O O . THR A 1 100 ? 6.067 -9.045 18.350 1.00 81.50 100 THR A O 1
ATOM 838 N N . LYS A 1 101 ? 4.209 -7.795 18.165 1.00 80.19 101 LYS A N 1
ATOM 839 C CA . LYS A 1 101 ? 3.718 -8.422 16.922 1.00 80.19 101 LYS A CA 1
ATOM 840 C C . LYS A 1 101 ? 4.714 -8.279 15.770 1.00 80.19 101 LYS A C 1
ATOM 842 O O . LYS A 1 101 ? 5.009 -9.249 15.073 1.00 80.19 101 LYS A O 1
ATOM 847 N N . ILE A 1 102 ? 5.246 -7.079 15.550 1.00 77.06 102 ILE A N 1
ATOM 848 C CA . ILE A 1 102 ? 6.222 -6.825 14.481 1.00 77.06 102 ILE A CA 1
ATOM 849 C C . ILE A 1 102 ? 7.526 -7.578 14.756 1.00 77.06 102 ILE A C 1
ATOM 851 O O . ILE A 1 102 ? 8.126 -8.119 13.830 1.00 77.06 102 ILE A O 1
ATOM 855 N N . GLU A 1 103 ? 7.969 -7.637 16.009 1.00 77.38 103 GLU A N 1
ATOM 856 C CA . GLU A 1 103 ? 9.185 -8.341 16.412 1.00 77.38 103 GLU A CA 1
ATOM 857 C C . GLU A 1 103 ? 9.072 -9.857 16.197 1.00 77.38 103 GLU A C 1
ATOM 859 O O . GLU A 1 103 ? 9.997 -10.456 15.646 1.00 77.38 103 GLU A O 1
ATOM 864 N N . ILE A 1 104 ? 7.915 -10.452 16.499 1.00 69.44 104 ILE A N 1
ATOM 865 C CA . ILE A 1 104 ? 7.619 -11.871 16.232 1.00 69.44 104 ILE A CA 1
ATOM 866 C C . ILE A 1 104 ? 7.509 -12.149 14.731 1.00 69.44 104 ILE A C 1
ATOM 868 O O . ILE A 1 104 ? 8.080 -13.111 14.222 1.00 69.44 104 ILE A O 1
ATOM 872 N N . ASN A 1 105 ? 6.863 -11.266 13.970 1.00 66.12 105 ASN A N 1
ATOM 873 C CA . ASN A 1 105 ? 6.806 -11.398 12.513 1.00 66.12 105 ASN A CA 1
ATOM 874 C C . ASN A 1 105 ? 8.190 -11.238 11.861 1.00 66.12 105 ASN A C 1
ATOM 876 O O . ASN A 1 105 ? 8.507 -11.882 10.858 1.00 66.12 105 ASN A O 1
ATOM 880 N N . LYS A 1 106 ? 9.067 -10.430 12.461 1.00 67.19 106 LYS A N 1
ATOM 881 C CA . LYS A 1 106 ? 10.455 -10.253 12.026 1.00 67.19 106 LYS A CA 1
ATOM 882 C C . LYS A 1 106 ? 11.347 -11.436 12.413 1.00 67.19 106 LYS A C 1
ATOM 884 O O . LYS A 1 106 ? 12.249 -11.754 11.638 1.00 67.19 106 LYS A O 1
ATOM 889 N N . SER A 1 107 ? 11.095 -12.110 13.540 1.00 53.66 107 SER A N 1
ATOM 890 C CA . SER A 1 107 ? 11.758 -13.380 13.880 1.00 53.66 107 SER A CA 1
ATOM 891 C C . SER A 1 107 ? 11.261 -14.550 13.026 1.00 53.66 107 SER A C 1
ATOM 893 O O . SER A 1 107 ? 12.046 -15.445 12.715 1.00 53.66 107 SER A O 1
ATOM 895 N N . SER A 1 108 ? 10.005 -14.494 12.572 1.00 49.19 108 SER A N 1
ATOM 896 C CA . SER A 1 108 ? 9.383 -15.504 11.707 1.00 49.19 108 SER A CA 1
ATOM 897 C C . SER A 1 108 ? 9.738 -15.341 10.214 1.00 49.19 108 SER A C 1
ATOM 899 O O . SER A 1 108 ? 9.772 -16.307 9.452 1.00 49.19 108 SER A O 1
ATOM 901 N N . GLY A 1 109 ? 10.114 -14.132 9.782 1.00 44.00 109 GLY A N 1
ATOM 902 C CA . GLY A 1 109 ? 10.439 -13.786 8.391 1.00 44.00 109 GLY A CA 1
ATOM 903 C C . GLY A 1 109 ? 11.791 -14.274 7.846 1.00 44.00 109 GLY A C 1
ATOM 904 O O . GLY A 1 109 ? 12.213 -13.805 6.788 1.00 44.00 109 GLY A O 1
ATOM 905 N N . SER A 1 110 ? 12.485 -15.208 8.509 1.00 43.28 110 SER A N 1
ATOM 906 C CA . SER A 1 110 ? 13.681 -15.869 7.946 1.00 43.28 110 SER A CA 1
ATOM 907 C C . SER A 1 110 ? 13.341 -17.084 7.066 1.00 43.28 110 SER A C 1
ATOM 909 O O . SER A 1 110 ? 14.160 -17.992 6.899 1.00 43.28 110 SER A O 1
ATOM 911 N N . SER A 1 111 ? 12.146 -17.135 6.478 1.00 45.47 111 SER A N 1
ATOM 912 C CA . SER A 1 111 ? 11.809 -18.174 5.513 1.00 45.47 111 SER A CA 1
ATOM 913 C C . SER A 1 111 ? 10.905 -17.643 4.406 1.00 45.47 111 SER A C 1
ATOM 915 O O . SER A 1 111 ? 9.755 -17.293 4.632 1.00 45.47 111 SER A O 1
ATOM 917 N N . ILE A 1 112 ? 11.457 -17.691 3.191 1.00 45.19 112 ILE A N 1
ATOM 918 C CA . ILE A 1 112 ? 10.753 -17.765 1.909 1.00 45.19 112 ILE A CA 1
ATOM 919 C C . ILE A 1 112 ? 10.275 -16.420 1.346 1.00 45.19 112 ILE A C 1
ATOM 921 O O . ILE A 1 112 ? 9.135 -16.017 1.496 1.00 45.19 112 ILE A O 1
ATOM 925 N N . ASN A 1 113 ? 11.163 -15.814 0.556 1.00 44.28 113 ASN A N 1
ATOM 926 C CA . ASN A 1 113 ? 10.841 -15.361 -0.800 1.00 44.28 113 ASN A CA 1
ATOM 927 C C . ASN A 1 113 ? 11.973 -15.834 -1.727 1.00 44.28 113 ASN A C 1
ATOM 929 O O . ASN A 1 113 ? 12.727 -15.029 -2.264 1.00 44.28 113 ASN A O 1
ATOM 933 N N . SER A 1 114 ? 12.124 -17.153 -1.864 1.00 38.91 114 SER A N 1
ATOM 934 C CA . SER A 1 114 ? 12.972 -17.760 -2.893 1.00 38.91 114 SER A CA 1
ATOM 935 C C . SER A 1 114 ? 12.137 -18.771 -3.657 1.00 38.91 114 SER A C 1
ATOM 937 O O . SER A 1 114 ? 12.064 -19.937 -3.284 1.00 38.91 114 SER A O 1
ATOM 939 N N . ILE A 1 115 ? 11.499 -18.312 -4.731 1.00 40.78 115 ILE A N 1
ATOM 940 C CA . ILE A 1 115 ? 11.062 -19.191 -5.811 1.00 40.78 115 ILE A CA 1
ATOM 941 C C . ILE A 1 115 ? 11.771 -18.717 -7.081 1.00 40.78 115 ILE A C 1
ATOM 943 O O . ILE A 1 115 ? 11.483 -17.664 -7.640 1.00 40.78 115 ILE A O 1
ATOM 947 N N . THR A 1 116 ? 12.753 -19.547 -7.442 1.00 36.44 116 THR A N 1
ATOM 948 C CA . THR A 1 116 ? 13.261 -19.851 -8.784 1.00 36.44 116 THR A CA 1
ATOM 949 C C . THR A 1 116 ? 13.906 -18.726 -9.587 1.00 36.44 116 THR A C 1
ATOM 951 O O . THR A 1 116 ? 13.271 -18.056 -10.396 1.00 36.44 116 THR A O 1
ATOM 954 N N . SER A 1 117 ? 15.233 -18.660 -9.511 1.00 35.09 117 SER A N 1
ATOM 955 C CA . SER A 1 117 ? 16.083 -19.088 -10.631 1.00 35.09 117 SER A CA 1
ATOM 956 C C . SER A 1 117 ? 17.465 -19.428 -10.081 1.00 35.09 117 SER A C 1
ATOM 958 O O . SER A 1 117 ? 18.066 -18.652 -9.346 1.00 35.09 117 SER A O 1
ATOM 960 N N . SER A 1 118 ? 17.902 -20.647 -10.368 1.00 43.72 118 SER A N 1
ATOM 961 C CA . SER A 1 118 ? 19.147 -21.271 -9.932 1.00 43.72 118 SER A CA 1
ATOM 962 C C . SER A 1 118 ? 20.365 -20.365 -10.111 1.00 43.72 118 SER A C 1
ATOM 964 O O . SER A 1 118 ? 20.669 -19.983 -11.236 1.00 43.72 118 SER A O 1
ATOM 966 N N . ASN A 1 119 ? 21.079 -20.093 -9.019 1.00 41.53 119 ASN A N 1
ATOM 967 C CA . ASN A 1 119 ? 22.534 -20.195 -8.958 1.00 41.53 119 ASN A CA 1
ATOM 968 C C . ASN A 1 119 ? 22.971 -20.255 -7.491 1.00 41.53 119 ASN A C 1
ATOM 970 O O . ASN A 1 119 ? 22.663 -19.383 -6.685 1.00 41.53 119 ASN A O 1
ATOM 974 N N . SER A 1 120 ? 23.657 -21.348 -7.173 1.00 49.34 120 SER A N 1
ATOM 975 C CA . SER A 1 120 ? 24.349 -21.616 -5.919 1.00 49.34 120 SER A CA 1
ATOM 976 C C . SER A 1 120 ? 25.261 -20.455 -5.532 1.00 49.34 120 SER A C 1
ATOM 978 O O . SER A 1 120 ? 26.219 -20.194 -6.252 1.00 49.34 120 SER A O 1
ATOM 980 N N . LEU A 1 121 ? 25.023 -19.819 -4.384 1.00 39.62 121 LEU A N 1
ATOM 981 C CA . LEU A 1 121 ? 26.073 -19.162 -3.608 1.00 39.62 121 LEU A CA 1
ATOM 982 C C . LEU A 1 121 ? 25.662 -19.075 -2.137 1.00 39.62 121 LEU A C 1
ATOM 984 O O . LEU A 1 121 ? 24.486 -18.936 -1.804 1.00 39.62 121 LEU A O 1
ATOM 988 N N . SER A 1 122 ? 26.673 -19.255 -1.298 1.00 38.62 122 SER A N 1
ATOM 989 C CA . SER A 1 122 ? 26.673 -19.371 0.154 1.00 38.62 122 SER A CA 1
ATOM 990 C C . SER A 1 122 ? 25.715 -18.422 0.867 1.00 38.62 122 SER A C 1
ATOM 992 O O . SER A 1 122 ? 25.563 -17.252 0.520 1.00 38.62 122 SER A O 1
ATOM 994 N N . ASN A 1 123 ? 25.117 -18.943 1.938 1.00 46.38 123 ASN A N 1
ATOM 995 C CA . ASN A 1 123 ? 24.426 -18.180 2.967 1.00 46.38 123 ASN A CA 1
ATOM 996 C C . ASN A 1 123 ? 25.440 -17.367 3.790 1.00 46.38 123 ASN A C 1
ATOM 998 O O . ASN A 1 123 ? 25.611 -17.586 4.985 1.00 46.38 123 ASN A O 1
ATOM 1002 N N . ASP A 1 124 ? 26.123 -16.437 3.134 1.00 45.81 124 ASP A N 1
ATOM 1003 C CA . ASP A 1 124 ? 26.795 -15.344 3.804 1.00 45.81 124 ASP A CA 1
ATOM 1004 C C . ASP A 1 124 ? 25.715 -14.291 4.042 1.00 45.81 124 ASP A C 1
ATOM 1006 O O . ASP A 1 124 ? 25.335 -13.541 3.138 1.00 45.81 124 ASP A O 1
ATOM 1010 N N . TYR A 1 125 ? 25.184 -14.225 5.264 1.00 54.12 125 TYR A N 1
ATOM 1011 C CA . TYR A 1 125 ? 24.564 -12.994 5.746 1.00 54.12 125 TYR A CA 1
ATOM 1012 C C . TYR A 1 125 ? 25.675 -11.943 5.802 1.00 54.12 125 TYR A C 1
ATOM 1014 O O . TYR A 1 125 ? 26.259 -11.669 6.848 1.00 54.12 125 TYR A O 1
ATOM 1022 N N . ILE A 1 126 ? 26.009 -11.385 4.638 1.00 58.72 126 ILE A N 1
ATOM 1023 C CA . ILE A 1 126 ? 26.868 -10.222 4.519 1.00 58.72 126 ILE A CA 1
ATOM 1024 C C . ILE A 1 126 ? 26.216 -9.185 5.423 1.00 58.72 126 ILE A C 1
ATOM 1026 O O . ILE A 1 126 ? 25.035 -8.868 5.269 1.00 58.72 126 ILE A O 1
ATOM 1030 N N . GLN A 1 127 ? 26.967 -8.710 6.409 1.00 67.75 127 GLN A N 1
ATOM 1031 C CA . GLN A 1 127 ? 26.582 -7.603 7.266 1.00 67.75 127 GLN A CA 1
ATOM 1032 C C . GLN A 1 127 ? 26.365 -6.380 6.367 1.00 67.75 127 GLN A C 1
ATOM 1034 O O . GLN A 1 127 ? 27.287 -5.625 6.063 1.00 67.75 127 GLN A O 1
ATOM 1039 N N . LEU A 1 128 ? 25.149 -6.250 5.839 1.00 72.88 128 LEU A N 1
ATOM 1040 C CA . LEU A 1 128 ? 24.795 -5.213 4.889 1.00 72.88 128 LEU A CA 1
ATOM 1041 C C . LEU A 1 128 ? 24.929 -3.869 5.606 1.00 72.88 128 LEU A C 1
ATOM 1043 O O . LEU A 1 128 ? 24.274 -3.617 6.618 1.00 72.88 128 LEU A O 1
ATOM 1047 N N . SER A 1 129 ? 25.773 -2.994 5.062 1.00 84.31 129 SER A N 1
ATOM 1048 C CA . SER A 1 129 ? 25.876 -1.605 5.509 1.00 84.31 129 SER A CA 1
ATOM 1049 C C . SER A 1 129 ? 24.483 -0.950 5.525 1.00 84.31 129 SER A C 1
ATOM 1051 O O . SER A 1 129 ? 23.671 -1.254 4.640 1.00 84.31 129 SER A O 1
ATOM 1053 N N . PRO A 1 130 ? 24.184 -0.023 6.456 1.00 84.69 130 PRO A N 1
ATOM 1054 C CA . PRO A 1 130 ? 22.898 0.678 6.515 1.00 84.69 130 PRO A CA 1
ATOM 1055 C C . PRO A 1 130 ? 22.422 1.226 5.160 1.00 84.69 130 PRO A C 1
ATOM 1057 O O . PRO A 1 130 ? 21.237 1.146 4.837 1.00 84.69 130 PRO A O 1
ATOM 1060 N N . ASN A 1 131 ? 23.351 1.679 4.313 1.00 88.50 131 ASN A N 1
ATOM 1061 C CA . ASN A 1 131 ? 23.051 2.157 2.962 1.00 88.50 131 ASN A CA 1
ATOM 1062 C C . ASN A 1 131 ? 22.494 1.050 2.058 1.00 88.50 131 ASN A C 1
ATOM 1064 O O . ASN A 1 131 ? 21.535 1.262 1.322 1.00 88.50 131 ASN A O 1
ATOM 1068 N N . SER A 1 132 ? 23.064 -0.152 2.127 1.00 88.81 132 SER A N 1
ATOM 1069 C CA . SER A 1 132 ? 22.590 -1.294 1.342 1.00 88.81 132 SER A CA 1
ATOM 1070 C C . SER A 1 132 ? 21.219 -1.790 1.812 1.00 88.81 132 SER A C 1
ATOM 1072 O O . SER A 1 132 ? 20.383 -2.137 0.979 1.00 88.81 132 SER A O 1
ATOM 1074 N N . LEU A 1 133 ? 20.933 -1.732 3.120 1.00 90.06 133 LEU A N 1
ATOM 1075 C CA . LEU A 1 133 ? 19.592 -1.998 3.652 1.00 90.06 133 LEU A CA 1
ATOM 1076 C C . LEU A 1 133 ? 18.581 -0.952 3.179 1.00 90.06 133 LEU A C 1
ATOM 1078 O O . LEU A 1 133 ? 17.478 -1.312 2.769 1.00 90.06 133 LEU A O 1
ATOM 1082 N N . TYR A 1 134 ? 18.961 0.327 3.191 1.00 91.94 134 TYR A N 1
ATOM 1083 C CA . TYR A 1 134 ? 18.114 1.409 2.698 1.00 91.94 134 TYR A CA 1
ATOM 1084 C C . TYR A 1 134 ? 17.779 1.234 1.213 1.00 91.94 134 TYR A C 1
ATOM 1086 O O . TYR A 1 134 ? 16.604 1.230 0.845 1.00 91.94 134 TYR A O 1
ATOM 1094 N N . LEU A 1 135 ? 18.784 0.994 0.365 1.00 92.69 135 LEU A N 1
ATOM 1095 C CA . LEU A 1 135 ? 18.577 0.759 -1.068 1.00 92.69 135 LEU A CA 1
ATOM 1096 C C . LEU A 1 135 ? 17.726 -0.490 -1.313 1.00 92.69 135 LEU A C 1
ATOM 1098 O O . LEU A 1 135 ? 16.800 -0.455 -2.121 1.00 92.69 135 LEU A O 1
ATOM 1102 N N . LYS A 1 136 ? 17.966 -1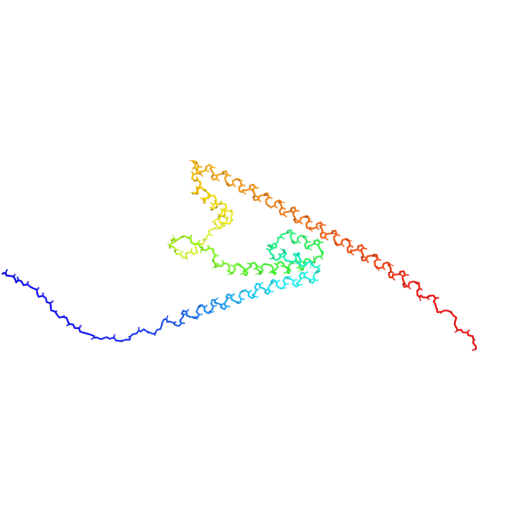.573 -0.566 1.00 90.69 136 LYS A N 1
ATOM 1103 C CA . LYS A 1 136 ? 17.129 -2.775 -0.636 1.00 90.69 136 LYS A CA 1
ATOM 1104 C C . LYS A 1 136 ? 15.690 -2.481 -0.214 1.00 90.69 136 LYS A C 1
ATOM 1106 O O . LYS A 1 136 ? 14.774 -3.028 -0.811 1.00 90.69 136 LYS A O 1
ATOM 1111 N N . LYS A 1 137 ? 15.448 -1.618 0.769 1.00 90.06 137 LYS A N 1
ATOM 1112 C CA . LYS A 1 137 ? 14.084 -1.269 1.192 1.00 90.06 137 LYS A CA 1
ATOM 1113 C C . LYS A 1 137 ? 13.367 -0.383 0.170 1.00 90.06 137 LYS A C 1
ATOM 1115 O O . LYS A 1 137 ? 12.204 -0.637 -0.124 1.00 90.06 137 LYS A O 1
ATOM 1120 N N . VAL A 1 138 ? 14.045 0.636 -0.356 1.00 90.81 138 VAL A N 1
ATOM 1121 C CA . VAL A 1 138 ? 13.422 1.686 -1.181 1.00 90.81 138 VAL A CA 1
ATOM 1122 C C . VAL A 1 138 ? 13.399 1.331 -2.666 1.00 90.81 138 VAL A C 1
ATOM 1124 O O . VAL A 1 138 ? 12.400 1.570 -3.335 1.00 90.81 138 VAL A O 1
ATOM 1127 N N . LEU A 1 139 ? 14.479 0.752 -3.193 1.00 92.06 139 LEU A N 1
ATOM 1128 C CA . LEU A 1 139 ? 14.655 0.565 -4.634 1.00 92.06 139 LEU A CA 1
ATOM 1129 C C . LEU A 1 139 ? 14.458 -0.871 -5.108 1.00 92.06 139 LEU A C 1
ATOM 1131 O O . LEU A 1 139 ? 14.264 -1.059 -6.302 1.00 92.06 139 LEU A O 1
ATOM 1135 N N . SER A 1 140 ? 14.475 -1.880 -4.229 1.00 93.06 140 SER A N 1
ATOM 1136 C CA . SER A 1 140 ? 14.392 -3.282 -4.679 1.00 93.06 140 SER A CA 1
ATOM 1137 C C . SER A 1 140 ? 13.152 -3.552 -5.527 1.00 93.06 140 SER A C 1
ATOM 1139 O O . SER A 1 140 ? 13.275 -4.017 -6.653 1.00 93.06 140 SER A O 1
ATOM 1141 N N . LYS A 1 141 ? 11.964 -3.217 -5.018 1.00 93.00 141 LYS A N 1
ATOM 1142 C CA . LYS A 1 141 ? 10.691 -3.450 -5.706 1.00 93.00 141 LYS A CA 1
ATOM 1143 C C . LYS A 1 141 ? 10.611 -2.733 -7.061 1.00 93.00 141 LYS A C 1
ATOM 1145 O O . LYS A 1 141 ? 10.437 -3.436 -8.057 1.00 93.00 141 LYS A O 1
ATOM 1150 N N . PRO A 1 142 ? 10.764 -1.393 -7.139 1.00 95.06 142 PRO A N 1
ATOM 1151 C CA . PRO A 1 142 ? 10.650 -0.701 -8.419 1.00 95.06 142 PRO A CA 1
ATOM 1152 C C . PRO A 1 142 ? 11.760 -1.104 -9.392 1.00 95.06 142 PRO A C 1
ATOM 1154 O O . PRO A 1 142 ? 11.490 -1.279 -10.574 1.00 95.06 142 PRO A O 1
ATOM 1157 N N . LEU A 1 143 ? 12.992 -1.322 -8.920 1.00 96.06 143 LEU A N 1
ATOM 1158 C CA . LEU A 1 143 ? 14.098 -1.687 -9.802 1.00 96.06 143 LEU A CA 1
ATOM 1159 C C . LEU A 1 143 ? 13.936 -3.100 -10.373 1.00 96.06 143 LEU A C 1
ATOM 1161 O O . LEU A 1 143 ? 14.153 -3.293 -11.564 1.00 96.06 143 LEU A O 1
ATOM 1165 N N . ILE A 1 144 ? 13.512 -4.078 -9.565 1.00 96.06 144 ILE A N 1
ATOM 1166 C CA . ILE A 1 144 ? 13.254 -5.447 -10.041 1.00 96.06 144 ILE A CA 1
ATOM 1167 C C . ILE A 1 144 ? 12.152 -5.436 -11.101 1.00 96.06 144 ILE A C 1
ATOM 1169 O O . ILE A 1 144 ? 12.334 -5.998 -12.178 1.00 96.06 144 ILE A O 1
ATOM 1173 N N . GLN A 1 145 ? 11.033 -4.763 -10.827 1.00 96.38 145 GLN A N 1
ATOM 1174 C CA . GLN A 1 145 ? 9.918 -4.679 -11.771 1.00 96.38 145 GLN A CA 1
ATOM 1175 C C . GLN A 1 145 ? 10.322 -3.981 -13.074 1.00 96.38 145 GLN A C 1
ATOM 1177 O O . GLN A 1 145 ? 10.030 -4.497 -14.151 1.00 96.38 145 GLN A O 1
ATOM 1182 N N . ALA A 1 146 ? 11.051 -2.864 -12.991 1.00 96.31 146 ALA A N 1
ATOM 1183 C CA . ALA A 1 146 ? 11.545 -2.155 -14.166 1.00 96.31 146 ALA A CA 1
ATOM 1184 C C . ALA A 1 146 ? 12.482 -3.022 -15.015 1.00 96.31 146 ALA A C 1
ATOM 1186 O O . ALA A 1 146 ? 12.359 -3.053 -16.237 1.00 96.31 146 ALA A O 1
ATOM 1187 N N . LEU A 1 147 ? 13.406 -3.747 -14.376 1.00 96.75 147 LEU A N 1
ATOM 1188 C CA . LEU A 1 147 ? 14.341 -4.632 -15.069 1.00 96.75 147 LEU A CA 1
ATOM 1189 C C . LEU A 1 147 ? 13.618 -5.805 -15.737 1.00 96.75 147 LEU A C 1
ATOM 1191 O O . LEU A 1 147 ? 13.929 -6.124 -16.884 1.00 96.75 147 LEU A O 1
ATOM 1195 N N . CYS A 1 148 ? 12.621 -6.404 -15.079 1.00 96.69 148 CYS A N 1
ATOM 1196 C CA . CYS A 1 148 ? 11.758 -7.411 -15.701 1.00 96.69 148 CYS A CA 1
ATOM 1197 C C . CYS A 1 148 ? 11.055 -6.852 -16.948 1.00 96.69 148 CYS A C 1
ATOM 1199 O O . CYS A 1 148 ? 11.055 -7.496 -17.998 1.00 96.69 148 CYS A O 1
ATOM 1201 N N . ASP A 1 149 ? 10.526 -5.632 -16.857 1.00 96.12 149 ASP A N 1
ATOM 1202 C CA . ASP A 1 149 ? 9.865 -4.942 -17.966 1.00 96.12 149 ASP A CA 1
ATOM 1203 C C . ASP A 1 149 ? 10.820 -4.653 -19.131 1.00 96.12 149 ASP A C 1
ATOM 1205 O O . ASP A 1 149 ? 10.453 -4.842 -20.291 1.00 96.12 149 ASP A O 1
ATOM 1209 N N . ILE A 1 150 ? 12.050 -4.226 -18.840 1.00 97.12 150 ILE A N 1
ATOM 1210 C CA . ILE A 1 150 ? 13.087 -3.960 -19.847 1.00 97.12 150 ILE A CA 1
ATOM 1211 C C . ILE A 1 150 ? 13.485 -5.251 -20.559 1.00 97.12 150 ILE A C 1
ATOM 1213 O O . ILE A 1 150 ? 13.574 -5.267 -21.787 1.00 97.12 150 ILE A O 1
ATOM 1217 N N . VAL A 1 151 ? 13.687 -6.343 -19.818 1.00 96.81 151 VAL A N 1
ATOM 1218 C CA . VAL A 1 151 ? 14.020 -7.653 -20.399 1.00 96.81 151 VAL A CA 1
ATOM 1219 C C . VAL A 1 151 ? 12.887 -8.161 -21.293 1.00 96.81 151 VAL A C 1
ATOM 1221 O O . VAL A 1 151 ? 13.157 -8.722 -22.357 1.00 96.81 151 VAL A O 1
ATOM 1224 N N . ALA A 1 152 ? 11.631 -7.934 -20.898 1.00 96.00 152 ALA A N 1
ATOM 1225 C CA . ALA A 1 152 ? 10.459 -8.340 -21.666 1.00 96.00 152 ALA A CA 1
ATOM 1226 C C . ALA A 1 152 ? 10.251 -7.491 -22.932 1.00 96.00 152 ALA A C 1
ATOM 1228 O O . ALA A 1 152 ? 10.013 -8.037 -24.008 1.00 96.00 152 ALA A O 1
ATOM 1229 N N . LYS A 1 153 ? 10.341 -6.161 -22.820 1.00 94.88 153 LYS A N 1
ATOM 1230 C CA . LYS A 1 153 ? 10.026 -5.220 -23.910 1.00 94.88 153 LYS A CA 1
ATOM 1231 C C . LYS A 1 153 ? 11.199 -4.949 -24.844 1.00 94.88 153 LYS A C 1
ATOM 1233 O O . LYS A 1 153 ? 10.964 -4.545 -25.977 1.00 94.88 153 LYS A O 1
ATOM 1238 N N . LYS A 1 154 ? 12.434 -5.152 -24.375 1.00 95.94 154 LYS A N 1
ATOM 1239 C CA . LYS A 1 154 ? 13.685 -4.857 -25.095 1.00 95.94 154 LYS A CA 1
ATOM 1240 C C . LYS A 1 154 ? 13.634 -3.491 -25.801 1.00 95.94 154 LYS A C 1
ATOM 1242 O O . LYS A 1 154 ? 13.709 -3.435 -27.029 1.00 95.94 154 LYS A O 1
ATOM 1247 N N . PRO A 1 155 ? 13.450 -2.394 -25.042 1.00 96.25 155 PRO A N 1
ATOM 1248 C CA . PRO A 1 155 ? 13.389 -1.053 -25.613 1.00 96.25 155 PRO A CA 1
ATOM 1249 C C . PRO A 1 155 ? 14.696 -0.703 -26.339 1.00 96.25 155 PRO A C 1
ATOM 1251 O O . PRO A 1 155 ? 15.764 -1.198 -25.981 1.00 96.25 155 PRO A O 1
ATOM 1254 N N . SER A 1 156 ? 14.606 0.182 -27.338 1.00 95.44 156 SER A N 1
ATOM 1255 C CA . SER A 1 156 ? 15.778 0.637 -28.100 1.00 95.44 156 SER A CA 1
ATOM 1256 C C . SER A 1 156 ? 16.798 1.377 -27.225 1.00 95.44 156 SER A C 1
ATOM 1258 O O . SER A 1 156 ? 17.992 1.274 -27.491 1.00 95.44 156 SER A O 1
ATOM 1260 N N . ASP A 1 157 ? 16.334 2.087 -26.190 1.00 97.31 157 ASP A N 1
ATOM 1261 C CA . ASP A 1 157 ? 17.169 2.661 -25.131 1.00 97.31 157 ASP A CA 1
ATOM 1262 C C . ASP A 1 157 ? 16.682 2.159 -23.753 1.00 97.31 157 ASP A C 1
ATOM 1264 O O . ASP A 1 157 ? 15.636 2.597 -23.257 1.00 97.31 157 ASP A O 1
ATOM 1268 N N . PRO A 1 158 ? 17.393 1.205 -23.124 1.00 96.50 158 PRO A N 1
ATOM 1269 C CA . PRO A 1 158 ? 17.003 0.660 -21.828 1.00 96.50 158 PRO A CA 1
ATOM 1270 C C . PRO A 1 158 ? 17.235 1.626 -20.663 1.00 96.50 158 PRO A C 1
ATOM 1272 O O . PRO A 1 158 ? 16.566 1.493 -19.637 1.00 96.50 158 PRO A O 1
ATOM 1275 N N . ILE A 1 159 ? 18.155 2.586 -20.791 1.00 96.56 159 ILE A N 1
ATOM 1276 C CA . ILE A 1 159 ? 18.479 3.532 -19.716 1.00 96.56 159 ILE A CA 1
ATOM 1277 C C . ILE A 1 159 ? 17.402 4.612 -19.653 1.00 96.56 159 ILE A C 1
ATOM 1279 O O . ILE A 1 159 ? 16.869 4.890 -18.577 1.00 96.56 159 ILE A O 1
ATOM 1283 N N . GLU A 1 160 ? 17.031 5.174 -20.803 1.00 97.50 160 GLU A N 1
ATOM 1284 C CA . GLU A 1 160 ? 15.942 6.152 -20.890 1.00 97.50 160 GLU A CA 1
ATOM 1285 C C . GLU A 1 160 ? 14.609 5.530 -20.453 1.00 97.50 160 GLU A C 1
ATOM 1287 O O . GLU A 1 160 ? 13.887 6.096 -19.624 1.00 97.50 160 GLU A O 1
ATOM 1292 N N . TYR A 1 161 ? 14.317 4.311 -20.923 1.00 97.69 161 TYR A N 1
ATOM 1293 C CA . TYR A 1 161 ? 13.120 3.582 -20.511 1.00 97.69 161 TYR A CA 1
ATOM 1294 C C . TYR A 1 161 ? 13.074 3.363 -18.993 1.00 97.69 161 TYR A C 1
ATOM 1296 O O . TYR A 1 161 ? 12.028 3.576 -18.378 1.00 97.69 161 TYR A O 1
ATOM 1304 N N . LEU A 1 162 ? 14.195 2.976 -18.372 1.00 97.12 162 LEU A N 1
ATOM 1305 C CA . LEU A 1 162 ? 14.278 2.803 -16.920 1.00 97.12 162 LEU A CA 1
ATOM 1306 C C . LEU A 1 162 ? 13.938 4.102 -16.179 1.00 97.12 162 LEU A C 1
ATOM 1308 O O . LEU A 1 162 ? 13.168 4.075 -15.218 1.00 97.12 162 LEU A O 1
ATOM 1312 N N . GLY A 1 163 ? 14.474 5.236 -16.638 1.00 96.81 163 GLY A N 1
ATOM 1313 C CA . GLY A 1 163 ? 14.185 6.550 -16.061 1.00 96.81 163 GLY A CA 1
ATOM 1314 C C . GLY A 1 163 ? 12.694 6.887 -16.102 1.00 96.81 163 GLY A C 1
ATOM 1315 O O . GLY A 1 163 ? 12.102 7.228 -15.073 1.00 96.81 163 GLY A O 1
ATOM 1316 N N . HIS A 1 164 ? 12.058 6.720 -17.265 1.00 97.19 164 HIS A N 1
ATOM 1317 C CA . HIS A 1 164 ? 10.616 6.936 -17.414 1.00 97.19 164 HIS A CA 1
ATOM 1318 C C . HIS A 1 164 ? 9.783 5.982 -16.563 1.00 97.19 164 HIS A C 1
ATOM 1320 O O . HIS A 1 164 ? 8.802 6.403 -15.945 1.00 97.19 164 HIS A O 1
ATOM 1326 N N . TRP A 1 165 ? 10.179 4.712 -16.499 1.00 97.38 165 TRP A N 1
ATOM 1327 C CA . TRP A 1 165 ? 9.480 3.702 -15.716 1.00 97.38 165 TRP A CA 1
ATOM 1328 C C . TRP A 1 165 ? 9.505 4.044 -14.223 1.00 97.38 165 TRP A C 1
ATOM 1330 O O . TRP A 1 165 ? 8.459 4.051 -13.575 1.00 97.38 165 TRP A O 1
ATOM 1340 N N . LEU A 1 166 ? 10.675 4.398 -13.680 1.00 96.88 166 LEU A N 1
ATOM 1341 C CA . LEU A 1 166 ? 10.825 4.756 -12.265 1.00 96.88 166 LEU A CA 1
ATOM 1342 C C . LEU A 1 166 ? 10.062 6.038 -11.909 1.00 96.88 166 LEU A C 1
ATOM 1344 O O . LEU A 1 166 ? 9.436 6.107 -10.849 1.00 96.88 166 LEU A O 1
ATOM 1348 N N . LEU A 1 167 ? 10.060 7.032 -12.802 1.00 96.75 167 LEU A N 1
ATOM 1349 C CA . LEU A 1 167 ? 9.265 8.246 -12.616 1.00 96.75 167 LEU A CA 1
ATOM 1350 C C . LEU A 1 167 ? 7.765 7.926 -12.580 1.00 96.75 167 LEU A C 1
ATOM 1352 O O . LEU A 1 167 ? 7.048 8.393 -11.694 1.00 96.75 167 LEU A O 1
ATOM 1356 N N . HIS A 1 168 ? 7.294 7.096 -13.512 1.00 96.50 168 HIS A N 1
ATOM 1357 C CA . HIS A 1 168 ? 5.900 6.668 -13.554 1.00 96.50 168 HIS A CA 1
ATOM 1358 C C . HIS A 1 168 ? 5.505 5.876 -12.302 1.00 96.50 168 HIS A C 1
ATOM 1360 O O . HIS A 1 168 ? 4.461 6.150 -11.709 1.00 96.50 168 HIS A O 1
ATOM 1366 N N . TYR A 1 169 ? 6.363 4.955 -11.853 1.00 95.81 169 TYR A N 1
ATOM 1367 C CA . TYR A 1 169 ? 6.171 4.216 -10.606 1.00 95.81 169 TYR A CA 1
ATOM 1368 C C . TYR A 1 169 ? 5.959 5.171 -9.428 1.00 95.81 169 TYR A C 1
ATOM 1370 O O . TYR A 1 169 ? 5.002 5.007 -8.672 1.00 95.81 169 TYR A O 1
ATOM 1378 N N . LYS A 1 170 ? 6.795 6.212 -9.303 1.00 94.94 170 LYS A N 1
ATOM 1379 C CA . LYS A 1 170 ? 6.683 7.171 -8.199 1.00 94.94 170 LYS A CA 1
ATOM 1380 C C . LYS A 1 170 ? 5.365 7.947 -8.227 1.00 94.94 170 LYS A C 1
ATOM 1382 O O . LYS A 1 170 ? 4.732 8.102 -7.186 1.00 94.94 170 LYS A O 1
ATOM 1387 N N . ILE A 1 171 ? 4.920 8.378 -9.407 1.00 96.69 171 ILE A N 1
ATOM 1388 C CA . ILE A 1 171 ? 3.627 9.063 -9.585 1.00 96.69 171 ILE A CA 1
ATOM 1389 C C . ILE A 1 171 ? 2.462 8.149 -9.178 1.00 96.69 171 ILE A C 1
ATOM 1391 O O . ILE A 1 171 ? 1.517 8.589 -8.520 1.00 96.69 171 ILE A O 1
ATOM 1395 N N . CYS A 1 172 ? 2.518 6.874 -9.562 1.00 95.44 172 CYS A N 1
ATOM 1396 C CA . CYS A 1 172 ? 1.498 5.891 -9.204 1.00 95.44 172 CYS A CA 1
ATOM 1397 C C . CYS A 1 172 ? 1.490 5.587 -7.700 1.00 95.44 172 CYS A C 1
ATOM 1399 O O . CYS A 1 172 ? 0.414 5.501 -7.109 1.00 95.44 172 CYS A O 1
ATOM 1401 N N . GLU A 1 173 ? 2.662 5.476 -7.073 1.00 94.38 173 GLU A N 1
ATOM 1402 C CA . GLU A 1 173 ? 2.806 5.291 -5.625 1.00 94.38 173 GLU A CA 1
ATOM 1403 C C . GLU A 1 173 ? 2.190 6.464 -4.848 1.00 94.38 173 GLU A C 1
ATOM 1405 O O . GLU A 1 173 ? 1.353 6.252 -3.972 1.00 94.38 173 GLU A O 1
ATOM 1410 N N . GLU A 1 174 ? 2.529 7.700 -5.220 1.00 94.81 174 GLU A N 1
ATOM 1411 C CA . GLU A 1 174 ? 1.972 8.924 -4.630 1.00 94.81 174 GLU A CA 1
ATOM 1412 C C . GLU A 1 174 ? 0.441 8.951 -4.738 1.00 94.81 174 GLU A C 1
ATOM 1414 O O . GLU A 1 174 ? -0.269 9.179 -3.755 1.00 94.81 174 GLU A O 1
ATOM 1419 N N . ARG A 1 175 ? -0.089 8.647 -5.928 1.00 95.75 175 ARG A N 1
ATOM 1420 C CA . ARG A 1 175 ? -1.535 8.601 -6.167 1.00 95.75 175 ARG A CA 1
ATOM 1421 C C . ARG A 1 175 ? -2.217 7.530 -5.319 1.00 95.75 175 ARG A C 1
ATOM 1423 O O . ARG A 1 175 ? -3.296 7.782 -4.788 1.00 95.75 175 ARG A O 1
ATOM 1430 N N . ALA A 1 176 ? -1.606 6.356 -5.178 1.00 95.12 176 ALA A N 1
ATOM 1431 C CA . ALA A 1 176 ? -2.142 5.278 -4.352 1.00 95.12 176 ALA A CA 1
ATOM 1432 C C . ALA A 1 176 ? -2.189 5.671 -2.867 1.00 95.12 176 ALA A C 1
ATOM 1434 O O . ALA A 1 176 ? -3.177 5.385 -2.192 1.00 95.12 176 ALA A O 1
ATOM 1435 N N . ILE A 1 177 ? -1.163 6.366 -2.368 1.00 94.62 177 ILE A N 1
ATOM 1436 C CA . ILE A 1 177 ? -1.136 6.895 -0.996 1.00 94.62 177 ILE A CA 1
ATOM 1437 C C . ILE A 1 177 ? -2.256 7.923 -0.797 1.00 94.62 177 ILE A C 1
ATOM 1439 O O . ILE A 1 177 ? -3.030 7.815 0.152 1.00 94.62 177 ILE A O 1
ATOM 1443 N N . GLN A 1 178 ? -2.394 8.886 -1.712 1.00 94.88 178 GLN A N 1
ATOM 1444 C CA . GLN A 1 178 ? -3.449 9.903 -1.639 1.00 94.88 178 GLN A CA 1
ATOM 1445 C C . GLN A 1 178 ? -4.855 9.297 -1.698 1.00 94.88 178 GLN A C 1
ATOM 1447 O O . GLN A 1 178 ? -5.755 9.747 -0.991 1.00 94.88 178 GLN A O 1
ATOM 1452 N N . GLN A 1 179 ? -5.048 8.268 -2.523 1.00 94.81 179 GLN A N 1
ATOM 1453 C CA . GLN A 1 179 ? -6.322 7.566 -2.627 1.00 94.81 179 GLN A CA 1
ATOM 1454 C C . GLN A 1 179 ? -6.677 6.859 -1.316 1.00 94.81 179 GLN A C 1
ATOM 1456 O O . GLN A 1 179 ? -7.770 7.071 -0.796 1.00 94.81 179 GLN A O 1
ATOM 1461 N N . LYS A 1 180 ? -5.734 6.101 -0.741 1.00 93.00 180 LYS A N 1
ATOM 1462 C CA . LYS A 1 180 ? -5.925 5.446 0.562 1.00 93.00 180 LYS A CA 1
ATOM 1463 C C . LYS A 1 180 ? -6.246 6.448 1.666 1.00 93.00 180 LYS A C 1
ATOM 1465 O O . LYS A 1 180 ? -7.124 6.194 2.480 1.00 93.00 180 LYS A O 1
ATOM 1470 N N . LYS A 1 181 ? -5.576 7.604 1.667 1.00 91.88 181 LYS A N 1
ATOM 1471 C CA . LYS A 1 181 ? -5.852 8.682 2.622 1.00 91.88 181 LYS A CA 1
ATOM 1472 C C . LYS A 1 181 ? -7.296 9.180 2.517 1.00 91.88 181 LYS A C 1
ATOM 1474 O O . LYS A 1 181 ? -7.968 9.307 3.532 1.00 91.88 181 LYS A O 1
ATOM 1479 N N . ARG A 1 182 ? -7.782 9.420 1.296 1.00 92.75 182 ARG A N 1
ATOM 1480 C CA . ARG A 1 182 ? -9.164 9.869 1.061 1.00 92.75 182 ARG A CA 1
ATOM 1481 C C . ARG A 1 182 ? -10.190 8.810 1.471 1.00 92.75 182 ARG A C 1
ATOM 1483 O O . ARG A 1 182 ? -11.234 9.144 2.013 1.00 92.75 182 ARG A O 1
ATOM 1490 N N . GLU A 1 183 ? -9.905 7.539 1.209 1.00 93.44 183 GLU A N 1
ATOM 1491 C CA . GLU A 1 183 ? -10.770 6.427 1.621 1.00 93.44 183 GLU A CA 1
ATOM 1492 C C . GLU A 1 183 ? -10.854 6.302 3.144 1.00 93.44 183 GLU A C 1
ATOM 1494 O O . GLU A 1 183 ? -11.942 6.090 3.678 1.00 93.44 183 GLU A O 1
ATOM 1499 N N . LEU A 1 184 ? -9.731 6.492 3.840 1.00 91.81 184 LEU A N 1
ATOM 1500 C CA . LEU A 1 184 ? -9.689 6.506 5.299 1.00 91.81 184 LEU A CA 1
ATOM 1501 C C . LEU A 1 184 ? -10.502 7.677 5.869 1.00 91.81 184 LEU A C 1
ATOM 1503 O O . LEU A 1 184 ? -11.319 7.470 6.757 1.00 91.81 184 LEU A O 1
ATOM 1507 N N . GLU A 1 185 ? -10.334 8.881 5.322 1.00 92.50 185 GLU A N 1
ATOM 1508 C CA . GLU A 1 185 ? -11.097 10.072 5.723 1.00 92.50 185 GLU A CA 1
ATOM 1509 C C . GLU A 1 185 ? -12.609 9.865 5.554 1.00 92.50 185 GLU A C 1
ATOM 1511 O O . GLU A 1 185 ? -13.371 10.064 6.496 1.00 92.50 185 GLU A O 1
ATOM 1516 N N . LEU A 1 186 ? -13.041 9.329 4.407 1.00 92.69 186 LEU A N 1
ATOM 1517 C CA . LEU A 1 186 ? -14.447 8.980 4.184 1.00 92.69 186 LEU A CA 1
ATOM 1518 C C . LEU A 1 186 ? -14.961 7.907 5.152 1.00 92.69 186 LEU A C 1
ATOM 1520 O O . LEU A 1 186 ? -16.140 7.915 5.501 1.00 92.69 186 LEU A O 1
ATOM 1524 N N . SER A 1 187 ? -14.113 6.960 5.560 1.00 92.62 187 SER A N 1
ATOM 1525 C CA . SER A 1 187 ? -14.483 5.954 6.559 1.00 92.62 187 SER A CA 1
ATOM 1526 C C . SER A 1 187 ? -14.698 6.586 7.933 1.00 92.62 187 SER A C 1
ATOM 1528 O O . SER A 1 187 ? -15.656 6.229 8.613 1.00 92.62 187 SER A O 1
ATOM 1530 N N . ILE A 1 188 ? -13.844 7.538 8.312 1.00 91.06 188 ILE A N 1
ATOM 1531 C CA . ILE A 1 188 ? -13.946 8.274 9.577 1.00 91.06 188 ILE A CA 1
ATOM 1532 C C . ILE A 1 188 ? -15.227 9.111 9.607 1.00 91.06 188 ILE A C 1
ATOM 1534 O O . ILE A 1 188 ? -15.957 9.082 10.594 1.00 91.06 188 ILE A O 1
ATOM 1538 N N . ASP A 1 189 ? -15.532 9.826 8.524 1.00 91.88 189 ASP A N 1
ATOM 1539 C CA . ASP A 1 189 ? -16.731 10.668 8.456 1.00 91.88 189 ASP A CA 1
ATOM 1540 C C . ASP A 1 189 ? -18.023 9.850 8.571 1.00 91.88 189 ASP A C 1
ATOM 1542 O O . ASP A 1 189 ? -18.969 10.279 9.233 1.00 91.88 189 ASP A O 1
ATOM 1546 N N . ARG A 1 190 ? -18.056 8.655 7.967 1.00 90.50 190 ARG A N 1
ATOM 1547 C CA . ARG A 1 190 ? -19.186 7.721 8.095 1.00 90.50 190 ARG A CA 1
ATOM 1548 C C . ARG A 1 190 ? -19.363 7.249 9.532 1.00 90.50 190 ARG A C 1
ATOM 1550 O O . ARG A 1 190 ? -20.461 7.346 10.062 1.00 90.50 190 ARG A O 1
ATOM 1557 N N . GLU A 1 191 ? -18.283 6.806 10.171 1.00 87.31 191 GLU A N 1
ATOM 1558 C CA . GLU A 1 191 ? -18.327 6.345 11.563 1.00 87.31 191 GLU A CA 1
ATOM 1559 C C . GLU A 1 191 ? -18.751 7.471 12.518 1.00 87.31 191 GLU A C 1
ATOM 1561 O O . GLU A 1 191 ? -19.548 7.257 13.429 1.00 87.31 191 GLU A O 1
ATOM 1566 N N . LYS A 1 192 ? -18.296 8.704 12.273 1.00 89.88 192 LYS A N 1
ATOM 1567 C CA . LYS A 1 192 ? -18.711 9.876 13.053 1.00 89.88 192 LYS A CA 1
ATOM 1568 C C . LYS A 1 192 ? -20.200 10.193 12.897 1.00 89.88 192 LYS A C 1
ATOM 1570 O O . LYS A 1 192 ? -20.830 10.601 13.871 1.00 89.88 192 LYS A O 1
ATOM 1575 N N . LEU A 1 193 ? -20.751 10.043 11.692 1.00 87.00 193 LEU A N 1
ATOM 1576 C CA . LEU A 1 193 ? -22.183 10.223 11.450 1.00 87.00 193 LEU A CA 1
ATOM 1577 C C . LEU A 1 193 ? -22.994 9.166 12.210 1.00 87.00 193 LEU A C 1
ATOM 1579 O O . LEU A 1 193 ? -23.921 9.521 12.931 1.00 87.00 193 LEU A O 1
ATOM 1583 N N . ASP A 1 194 ? -22.586 7.899 12.122 1.00 87.06 194 ASP A N 1
ATOM 1584 C CA . ASP A 1 194 ? -23.258 6.789 12.804 1.00 87.06 194 ASP A CA 1
ATOM 1585 C C . ASP A 1 194 ? -23.259 6.981 14.329 1.00 87.06 194 ASP A C 1
ATOM 1587 O O . ASP A 1 194 ? -24.279 6.771 14.987 1.00 87.06 194 ASP A O 1
ATOM 1591 N N . LEU A 1 195 ? -22.141 7.439 14.903 1.00 80.88 195 LEU A N 1
ATOM 1592 C CA . LEU A 1 195 ? -22.061 7.769 16.329 1.00 80.88 195 LEU A CA 1
ATOM 1593 C C . LEU A 1 195 ? -23.012 8.906 16.717 1.00 80.88 195 LEU A C 1
ATOM 1595 O O . LEU A 1 195 ? -23.665 8.818 17.756 1.00 80.88 195 LEU A O 1
ATOM 1599 N N . LYS A 1 196 ? -23.130 9.946 15.882 1.00 81.38 196 LYS A N 1
ATOM 1600 C CA . LYS A 1 196 ? -24.049 11.064 16.134 1.00 81.38 196 LYS A CA 1
ATOM 1601 C C . LYS A 1 196 ? -25.508 10.613 16.085 1.00 81.38 196 LYS A C 1
ATOM 1603 O O . LYS A 1 196 ? -26.284 10.986 16.957 1.00 81.38 196 LYS A O 1
ATOM 1608 N N . ASP A 1 197 ? -25.860 9.761 15.126 1.00 79.94 197 ASP A N 1
ATOM 1609 C CA . ASP A 1 197 ? -27.203 9.187 15.015 1.00 79.94 197 ASP A CA 1
ATOM 1610 C C . ASP A 1 197 ? -27.545 8.293 16.218 1.00 79.94 197 ASP A C 1
ATOM 1612 O O . ASP A 1 197 ? -28.692 8.263 16.674 1.00 79.94 197 ASP A O 1
ATOM 1616 N N . ILE A 1 198 ? -26.567 7.548 16.747 1.00 79.12 198 ILE A N 1
ATOM 1617 C CA . ILE A 1 198 ? -26.732 6.752 17.972 1.00 79.12 198 ILE A CA 1
ATOM 1618 C C . ILE A 1 198 ? -26.931 7.666 19.184 1.00 79.12 198 ILE A C 1
ATOM 1620 O O . ILE A 1 198 ? -27.798 7.389 20.013 1.00 79.12 198 ILE A O 1
ATOM 1624 N N . GLU A 1 199 ? -26.157 8.745 19.293 1.00 74.38 199 GLU A N 1
ATOM 1625 C CA . GLU A 1 199 ? -26.261 9.704 20.394 1.00 74.38 199 GLU A CA 1
ATOM 1626 C C . GLU A 1 199 ? -27.606 10.444 20.382 1.00 74.38 199 GLU A C 1
ATOM 1628 O O . GLU A 1 199 ? -28.279 10.476 21.411 1.00 74.38 199 GLU A O 1
ATOM 1633 N N . GLU A 1 200 ? -28.063 10.918 19.217 1.00 74.31 200 GLU A N 1
ATOM 1634 C CA . GLU A 1 200 ? -29.378 11.560 19.053 1.00 74.31 200 GLU A CA 1
ATOM 1635 C C . GLU A 1 200 ? -30.536 10.599 19.378 1.00 74.31 200 GLU A C 1
ATOM 1637 O O . GLU A 1 200 ? -31.484 10.958 20.080 1.00 74.31 200 GLU A O 1
ATOM 1642 N N . LYS A 1 201 ? -30.461 9.337 18.935 1.00 74.75 201 LYS A N 1
ATOM 1643 C CA . LYS A 1 201 ? -31.463 8.320 19.304 1.00 74.75 201 LYS A CA 1
ATOM 1644 C C . LYS A 1 201 ? -31.456 8.023 20.798 1.00 74.75 201 LYS A C 1
ATOM 1646 O O . LYS A 1 201 ? -32.515 7.792 21.379 1.00 74.75 201 LYS A O 1
ATOM 1651 N N . LYS A 1 202 ? -30.277 8.008 21.421 1.00 75.56 202 LYS A N 1
ATOM 1652 C CA . LYS A 1 202 ? -30.139 7.766 22.856 1.00 75.56 202 LYS A CA 1
ATOM 1653 C C . LYS A 1 202 ? -30.731 8.917 23.666 1.00 75.56 202 LYS A C 1
ATOM 1655 O O . LYS A 1 202 ? -31.444 8.621 24.617 1.00 75.56 202 LYS A O 1
ATOM 1660 N N . SER A 1 203 ? -30.509 10.174 23.268 1.00 67.75 203 SER A N 1
ATOM 1661 C CA . SER A 1 203 ? -31.094 11.342 23.942 1.00 67.75 203 SER A CA 1
ATOM 1662 C C . SER A 1 203 ? -32.624 11.354 23.876 1.00 67.75 203 SER A C 1
ATOM 1664 O O . SER A 1 203 ? -33.262 11.572 24.902 1.00 67.75 203 SER A O 1
ATOM 1666 N N . ILE A 1 204 ? -33.210 11.013 22.720 1.00 70.06 204 ILE A N 1
ATOM 1667 C CA . ILE A 1 204 ? -34.675 10.921 22.550 1.00 70.06 204 ILE A CA 1
ATOM 1668 C C . ILE A 1 204 ? -35.272 9.818 23.441 1.00 70.06 204 ILE A C 1
ATOM 1670 O O . ILE A 1 204 ? -36.350 9.981 24.006 1.00 70.06 204 ILE A O 1
ATOM 1674 N N . LEU A 1 205 ? -34.573 8.687 23.588 1.00 70.69 205 LEU A N 1
ATOM 1675 C CA . LEU A 1 205 ? -35.036 7.569 24.414 1.00 70.69 205 LEU A CA 1
ATOM 1676 C C . LEU A 1 205 ? -34.994 7.883 25.921 1.00 70.69 205 LEU A C 1
ATOM 1678 O O . LEU A 1 205 ? -35.794 7.337 26.677 1.00 70.69 205 LEU A O 1
ATOM 1682 N N . THR A 1 206 ? -34.046 8.707 26.372 1.00 61.25 206 THR A N 1
ATOM 1683 C CA . THR A 1 206 ? -33.995 9.178 27.767 1.00 61.25 206 THR A CA 1
ATOM 1684 C C . THR A 1 206 ? -35.103 10.176 28.077 1.00 61.25 206 THR A C 1
ATOM 1686 O O . THR A 1 206 ? -35.746 10.030 29.108 1.00 61.25 206 THR A O 1
ATOM 1689 N N . GLU A 1 207 ? -35.394 11.106 27.166 1.00 60.25 207 GLU A N 1
ATOM 1690 C CA . GLU A 1 207 ? -36.448 12.117 27.347 1.00 60.25 207 GLU A CA 1
ATOM 1691 C C . GLU A 1 207 ? -37.842 11.460 27.459 1.00 60.25 207 GLU A C 1
ATOM 1693 O O . GLU A 1 207 ? -38.611 11.770 28.359 1.00 60.25 207 GLU A O 1
ATOM 1698 N N . GLN A 1 208 ? -38.121 10.426 26.651 1.00 56.12 208 GLN A N 1
ATOM 1699 C CA . GLN A 1 208 ? -39.381 9.668 26.738 1.00 56.12 208 GLN A CA 1
ATOM 1700 C C . GLN A 1 208 ? -39.567 8.859 28.031 1.00 56.12 208 GLN A C 1
ATOM 1702 O O . GLN A 1 208 ? -40.698 8.514 28.361 1.00 56.12 208 GLN A O 1
ATOM 1707 N N . LYS A 1 209 ? -38.486 8.506 28.739 1.00 56.66 209 LYS A N 1
ATOM 1708 C CA . LYS A 1 209 ? -38.589 7.799 30.027 1.00 56.66 209 LYS A CA 1
ATOM 1709 C C . LYS A 1 209 ? -38.851 8.753 31.183 1.00 56.66 209 LYS A C 1
ATOM 1711 O O . LYS A 1 209 ? -39.590 8.397 32.090 1.00 56.66 209 LYS A O 1
ATOM 1716 N N . GLU A 1 210 ? -38.278 9.951 31.131 1.00 54.00 210 GLU A N 1
ATOM 1717 C CA . GLU A 1 210 ? -38.507 10.983 32.145 1.00 54.00 210 GLU A CA 1
ATOM 1718 C C . GLU A 1 210 ? -39.966 11.482 32.111 1.00 54.00 210 GLU A C 1
ATOM 1720 O O . GLU A 1 210 ? -40.570 11.659 33.167 1.00 54.00 210 GLU A O 1
ATOM 1725 N N . ASP A 1 211 ? -40.577 11.564 30.923 1.00 51.22 211 ASP A N 1
ATOM 1726 C CA . ASP A 1 211 ? -41.997 11.920 30.764 1.00 51.22 211 ASP A CA 1
ATOM 1727 C C . ASP A 1 211 ? -42.983 10.825 31.254 1.00 51.22 211 ASP A C 1
ATOM 1729 O O . ASP A 1 211 ? -44.116 11.138 31.631 1.00 51.22 211 ASP A O 1
ATOM 1733 N N . GLU A 1 212 ? -42.597 9.539 31.251 1.00 50.88 212 GLU A N 1
ATOM 1734 C CA . GLU A 1 212 ? -43.434 8.442 31.786 1.00 50.88 212 GLU A CA 1
ATOM 1735 C C . GLU A 1 212 ? -43.375 8.353 33.320 1.00 50.88 212 GLU A C 1
ATOM 1737 O O . GLU A 1 212 ? -44.386 8.031 33.955 1.00 50.88 212 GLU A O 1
ATOM 1742 N N . ASP A 1 213 ? -42.230 8.674 33.926 1.00 49.25 213 ASP A N 1
ATOM 1743 C CA . ASP A 1 213 ? -42.056 8.624 35.381 1.00 49.25 213 ASP A CA 1
ATOM 1744 C C . ASP A 1 213 ? -42.804 9.779 36.090 1.00 49.25 213 ASP A C 1
ATOM 1746 O O . ASP A 1 213 ? -43.376 9.562 37.162 1.00 49.25 213 ASP A O 1
ATOM 1750 N N . GLU A 1 214 ? -42.926 10.963 35.467 1.00 45.91 214 GLU A N 1
ATOM 1751 C CA . GLU A 1 214 ? -43.639 12.129 36.033 1.00 45.91 214 GLU A CA 1
ATOM 1752 C C . GLU A 1 214 ? -45.180 11.964 36.059 1.00 45.91 214 GLU A C 1
ATOM 1754 O O . GLU A 1 214 ? -45.870 12.626 36.834 1.00 45.91 214 GLU A O 1
ATOM 1759 N N . TYR A 1 215 ? -45.747 11.026 35.288 1.00 47.94 215 TYR A N 1
ATOM 1760 C CA . TYR A 1 215 ? -47.195 10.741 35.279 1.00 47.94 215 TYR A CA 1
ATOM 1761 C C . TYR A 1 215 ? -47.642 9.662 36.282 1.00 47.94 215 TYR A C 1
ATOM 1763 O O . TYR A 1 215 ? -48.841 9.400 36.409 1.00 47.94 215 TYR A O 1
ATOM 1771 N N . SER A 1 216 ? -46.710 9.022 36.994 1.00 49.66 216 SER A N 1
ATOM 1772 C CA . SER A 1 216 ? -47.011 7.876 37.868 1.00 49.66 216 SER A CA 1
ATOM 1773 C C . SER A 1 216 ? -47.152 8.215 39.362 1.00 49.66 216 SER A C 1
ATOM 1775 O O . SER A 1 216 ? -47.633 7.381 40.132 1.00 49.66 216 SER A O 1
ATOM 1777 N N . GLU A 1 217 ? -46.815 9.440 39.784 1.00 49.78 217 GLU A N 1
ATOM 1778 C CA . GLU A 1 217 ? -46.802 9.822 41.208 1.00 49.78 217 GLU A CA 1
ATOM 1779 C C . GLU A 1 217 ? -48.129 10.398 41.750 1.00 49.78 217 GLU A C 1
ATOM 1781 O O . GLU A 1 217 ? -48.273 10.543 42.964 1.00 49.78 217 GLU A O 1
ATOM 1786 N N . ASP A 1 218 ? -49.145 10.650 40.913 1.00 51.53 218 ASP A N 1
ATOM 1787 C CA . ASP A 1 218 ? -50.346 11.419 41.317 1.00 51.53 218 ASP A CA 1
ATOM 1788 C C . ASP A 1 218 ? -51.606 10.571 41.628 1.00 51.53 218 ASP A C 1
ATOM 1790 O O . ASP A 1 218 ? -52.743 11.049 41.611 1.00 51.53 218 ASP A O 1
ATOM 1794 N N . HIS A 1 219 ? -51.441 9.279 41.935 1.00 52.44 219 HIS A N 1
ATOM 1795 C CA . HIS A 1 219 ? -52.561 8.366 42.241 1.00 52.44 219 HIS A CA 1
ATOM 1796 C C . HIS A 1 219 ? -52.583 7.806 43.668 1.00 52.44 219 HIS A C 1
ATOM 1798 O O . HIS A 1 219 ? -53.209 6.777 43.914 1.00 52.44 219 HIS A O 1
ATOM 1804 N N . ASN A 1 220 ? -51.967 8.493 44.635 1.00 56.81 220 ASN A N 1
ATOM 1805 C CA . ASN A 1 220 ? -51.961 8.046 46.034 1.00 56.81 220 ASN A CA 1
ATOM 1806 C C . ASN A 1 220 ? -52.506 9.089 47.024 1.00 56.81 220 ASN A C 1
ATOM 1808 O O . ASN A 1 220 ? -51.935 9.319 48.091 1.00 56.81 220 ASN A O 1
ATOM 1812 N N . PHE A 1 221 ? -53.640 9.715 46.692 1.00 55.47 221 PHE A N 1
ATOM 1813 C CA . PHE A 1 221 ? -54.367 10.569 47.630 1.00 55.47 221 PHE A CA 1
ATOM 1814 C C . PHE A 1 221 ? -55.832 10.133 47.770 1.00 55.47 221 PHE A C 1
ATOM 1816 O O . PHE A 1 221 ? -56.536 9.970 46.777 1.00 55.47 221 PHE A O 1
ATOM 1823 N N . PHE A 1 222 ? -56.250 10.011 49.034 1.00 49.66 222 PHE A N 1
ATOM 1824 C CA . PHE A 1 222 ? -57.547 9.592 49.583 1.00 49.66 222 PHE A CA 1
ATOM 1825 C C . PHE A 1 222 ? -57.765 8.096 49.843 1.00 49.66 222 PHE A C 1
ATOM 1827 O O . PHE A 1 222 ? -58.480 7.425 49.109 1.00 49.66 222 PHE A O 1
ATOM 1834 N N . ASP A 1 223 ? -57.312 7.641 51.016 1.00 51.94 223 ASP A N 1
ATOM 183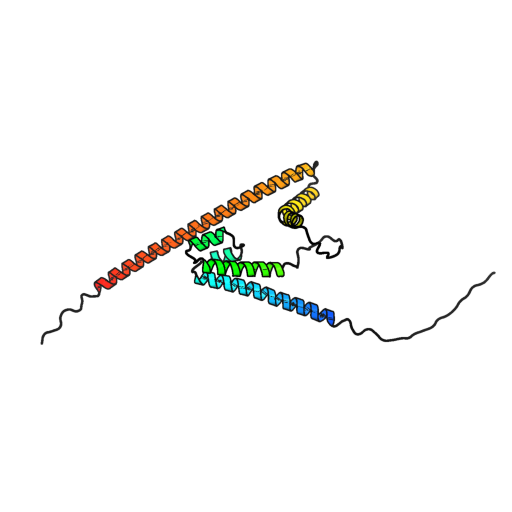5 C CA . ASP A 1 223 ? -58.214 6.894 51.899 1.00 51.94 223 ASP A CA 1
ATOM 1836 C C . ASP A 1 223 ? -57.860 7.113 53.383 1.00 51.94 223 ASP A C 1
ATOM 1838 O O . ASP A 1 223 ? -56.957 6.489 53.934 1.00 51.94 223 ASP A O 1
ATOM 1842 N N . TYR A 1 224 ? -58.558 8.054 54.020 1.00 50.69 224 TYR A N 1
ATOM 1843 C CA . TYR A 1 224 ? -58.734 8.081 55.472 1.00 50.69 224 TYR A CA 1
ATOM 1844 C C . TYR A 1 224 ? -60.139 8.597 55.763 1.00 50.69 224 TYR A C 1
ATOM 1846 O O . TYR A 1 224 ? -60.396 9.802 55.687 1.00 50.69 224 TYR A O 1
ATOM 1854 N N . GLY A 1 225 ? -61.040 7.685 56.116 1.00 52.88 225 GLY A N 1
ATOM 1855 C CA . GLY A 1 225 ? -62.344 8.052 56.644 1.00 52.88 225 GLY A CA 1
ATOM 1856 C C . GLY A 1 225 ? -63.222 6.869 57.028 1.00 52.88 225 GLY A C 1
ATOM 1857 O O . GLY A 1 225 ? -64.193 6.616 56.326 1.00 52.88 225 GLY A O 1
ATOM 1858 N N . GLU A 1 226 ? -62.928 6.222 58.162 1.00 48.62 226 GLU A N 1
ATOM 1859 C CA . GLU A 1 226 ? -63.948 5.773 59.133 1.00 48.62 226 GLU A CA 1
ATOM 1860 C C . GLU A 1 226 ? -63.356 5.527 60.529 1.00 48.62 226 GLU A C 1
ATOM 1862 O O . GLU A 1 226 ? -62.294 4.870 60.630 1.00 48.62 226 GLU A O 1
#

Secondary structure (DSSP, 8-state):
--------------------SSSSHHHHHHHHHHHHHHHHHHHHHHHHHHHHHHHHHTT--HHHHHHHHHS---HHHHHHHHHTT--HHHHHHHHHHHHHHHHHHHHH-SS----S-------------HHHHHHHHHTHHHHHHHHHHHHHH--S-HHHHHHHHHHHHHHHHHHHHHHHHHHHHHHHHHHHHHHHHHHHHHHHHHHHHHHHHTTSSS--------

Foldseek 3Di:
DDDDDDDDDDDDDDDDDDPPDDPPVVVVVVVVVVVVVVVLVVVLVVLLVVQQVLVVVLVDDPVVSVVPSVDQCDPVVLVVVVVSVDDPVSSVVNVVSSVVSVVSVVVVPPDDPDDDDDDDDDPPPPVDDPVRVVCCVPPVVQVVVLVVVCVVVVDPDSVVSSVVSVVVVVVVVVVVVVVVVVVVVVVVVVVVVVVVVVVVVVVVVVVVVVVVVVVPPPPPDDDDDD

Sequence (226 aa):
MQEINDIVLEEEQEDINEQEDQSEERSTEDEIRMIKKAKESKKDEEIDEKIVTFLHEKGLSENLIKTLIKNDLTDEHIRFLKGLNLNDDNIDYLQDLWKTKIEINKSSGSSINSITSSNSLSNDYIQLSPNSLYLKKVLSKPLIQALCDIVAKKPSDPIEYLGHWLLHYKICEERAIQQKKRELELSIDREKLDLKDIEEKKSILTEQKEDEDEYSEDHNFFDYGE

pLDDT: mean 71.52, std 20.59, range [32.59, 97.69]

InterPro domains:
  IPR007858 Dpy-30 motif [PF05186] (132-170)
  IPR037856 Sdc1/DPY30 [PTHR23356] (11-213)
  IPR049630 DPY30 domain-containing protein-like, dimerization/docking domain [cd22966] (132-174)

Radius of gyration: 35.43 Å; chains: 1; bounding box: 119×77×93 Å